Protein AF-A0A0G1XT16-F1 (afdb_monomer_lite)

Radius of gyration: 24.25 Å; chains: 1; bounding box: 60×61×63 Å

Foldseek 3Di:
DQLQVLVCVLVVHDDDDAPPPPDPPDDDDDLVVVDCQAAWDDHKAFQVDRVDPDDDQGWIKTHGPFWIKIHRQHQAKDKGFQCDWWFAAQDDPCCVRNVLDIDRIDIDGHSGMGITGHDDAEDAQDKDFQQDWDFDADPVRHGGHDIDHHHDPLEDGRWIWHWYDPVPPPATWIWTWAQFKTWIADSVRHTDDMDGPPDPPGGRIDDDHDDDPDDPPPPPPDDDDDDDD

Sequence (229 aa):
MRFGLTSTLLGGGYFGFDYGTTRHNDLWYYDEYDAQIGTPVGSPVNVLNPANKTLAPSVWQRDFSGGKVIVNATSEPQRIQLGGEYEHLRGSQDAAVNSGRIVSSVRMNPQDGVMLLRRTERIHDAAFVNGAFVRIFDEEGAVKRTGFFSFEALAQGGQNVMLYDIDLDGRREWIVAGDSRVDLYDDDGRLSKSFYPYTESYSLGVNIAVGDLEIPRRRERGHRRLKWR

Structure (mmCIF, N/CA/C/O backbone):
data_AF-A0A0G1XT16-F1
#
_entry.id   AF-A0A0G1XT16-F1
#
loop_
_atom_site.group_PDB
_atom_site.id
_atom_site.type_symbol
_atom_site.label_atom_id
_atom_site.label_alt_id
_atom_site.label_comp_id
_atom_site.label_asym_id
_atom_site.label_entity_id
_atom_site.label_seq_id
_atom_site.pdbx_PDB_ins_code
_atom_site.Cartn_x
_atom_site.Cartn_y
_atom_site.Cartn_z
_atom_site.occupancy
_atom_site.B_iso_or_equiv
_atom_site.auth_seq_id
_atom_site.auth_comp_id
_atom_site.auth_asym_id
_atom_site.auth_atom_id
_atom_site.pdbx_PDB_model_num
ATOM 1 N N . MET A 1 1 ? 20.025 -10.201 -13.287 1.00 84.06 1 MET A N 1
ATOM 2 C CA . MET A 1 1 ? 18.647 -10.625 -12.963 1.00 84.06 1 MET A CA 1
ATOM 3 C C . MET A 1 1 ? 17.643 -9.483 -13.144 1.00 84.06 1 MET A C 1
ATOM 5 O O . MET A 1 1 ? 16.863 -9.567 -14.087 1.00 84.06 1 MET A O 1
ATOM 9 N N . ARG A 1 2 ? 17.694 -8.403 -12.339 1.00 89.94 2 ARG A N 1
ATOM 10 C CA . ARG A 1 2 ? 16.659 -7.342 -12.303 1.00 89.94 2 ARG A CA 1
ATOM 11 C C . ARG A 1 2 ? 16.229 -6.796 -13.661 1.00 89.94 2 ARG A C 1
ATOM 13 O O . ARG A 1 2 ? 15.031 -6.721 -13.917 1.00 89.94 2 ARG A O 1
ATOM 20 N N . PHE A 1 3 ? 17.176 -6.468 -14.542 1.00 91.75 3 PHE A N 1
ATOM 21 C CA . PHE A 1 3 ? 16.873 -6.000 -15.899 1.00 91.75 3 PHE A CA 1
ATOM 22 C C . PHE A 1 3 ? 15.956 -6.958 -16.673 1.00 91.75 3 PHE A C 1
ATOM 24 O O . PHE A 1 3 ? 14.973 -6.526 -17.268 1.00 91.75 3 PHE A O 1
ATOM 31 N N . GLY A 1 4 ? 16.233 -8.265 -16.627 1.00 91.12 4 GLY A N 1
ATOM 32 C CA . GLY A 1 4 ? 15.425 -9.285 -17.300 1.00 91.12 4 GLY A CA 1
ATOM 33 C C . GLY A 1 4 ? 14.042 -9.449 -16.668 1.00 91.12 4 GLY A C 1
ATOM 34 O O . GLY A 1 4 ? 13.040 -9.437 -17.385 1.00 91.12 4 GLY A O 1
ATOM 35 N N . LEU A 1 5 ? 13.973 -9.529 -15.333 1.00 91.62 5 LEU A N 1
ATOM 36 C CA . LEU A 1 5 ? 12.709 -9.659 -14.599 1.00 91.62 5 LEU A CA 1
ATOM 37 C C . LEU A 1 5 ? 11.781 -8.471 -14.872 1.00 91.62 5 LEU A C 1
ATOM 39 O O . LEU A 1 5 ? 10.640 -8.636 -15.297 1.00 91.62 5 LEU A O 1
ATOM 43 N N . THR A 1 6 ? 12.288 -7.256 -14.684 1.00 93.75 6 THR A N 1
ATOM 44 C CA . THR A 1 6 ? 11.511 -6.027 -14.886 1.00 93.75 6 THR A CA 1
ATOM 45 C C . THR A 1 6 ? 11.118 -5.829 -16.350 1.00 93.75 6 THR A C 1
ATOM 47 O O . THR A 1 6 ? 9.972 -5.473 -16.611 1.00 93.75 6 THR A O 1
ATOM 50 N N . SER A 1 7 ? 11.990 -6.158 -17.312 1.00 93.25 7 SER A N 1
ATOM 51 C CA . SER A 1 7 ? 11.638 -6.167 -18.744 1.00 93.25 7 SER A CA 1
ATOM 52 C C . SER A 1 7 ? 10.510 -7.150 -19.054 1.00 93.25 7 SER A C 1
ATOM 54 O O . SER A 1 7 ? 9.597 -6.838 -19.817 1.00 93.25 7 SER A O 1
ATOM 56 N N . THR A 1 8 ? 10.527 -8.320 -18.419 1.00 92.31 8 THR A N 1
ATOM 57 C CA . THR A 1 8 ? 9.477 -9.331 -18.582 1.00 92.31 8 THR A CA 1
ATOM 58 C C . THR A 1 8 ? 8.142 -8.845 -18.015 1.00 92.31 8 THR A C 1
ATOM 60 O O . THR A 1 8 ? 7.102 -9.008 -18.655 1.00 92.31 8 THR A O 1
ATOM 63 N N . LEU A 1 9 ? 8.164 -8.164 -16.866 1.00 93.25 9 LEU A N 1
ATOM 64 C CA . LEU A 1 9 ? 6.978 -7.559 -16.251 1.00 93.25 9 LEU A CA 1
ATOM 65 C C . LEU A 1 9 ? 6.406 -6.394 -17.075 1.00 93.25 9 LEU A C 1
ATOM 67 O O . LEU A 1 9 ? 5.187 -6.199 -17.090 1.00 93.25 9 LEU A O 1
ATOM 71 N N . LEU A 1 10 ? 7.234 -5.665 -17.838 1.00 92.81 10 LEU A N 1
ATOM 72 C CA . LEU A 1 10 ? 6.721 -4.715 -18.835 1.00 92.81 10 LEU A CA 1
ATOM 73 C C . LEU A 1 10 ? 5.852 -5.436 -19.875 1.00 92.81 10 LEU A C 1
ATOM 75 O O . LEU A 1 10 ? 4.757 -4.966 -20.175 1.00 92.81 10 LEU A O 1
ATOM 79 N N . GLY A 1 11 ? 6.308 -6.586 -20.378 1.00 87.38 11 GLY A N 1
ATOM 80 C CA . GLY A 1 11 ? 5.606 -7.384 -21.389 1.00 87.38 11 GLY A CA 1
ATOM 81 C C . GLY A 1 11 ? 4.500 -8.303 -20.857 1.00 87.38 11 GLY A C 1
ATOM 82 O O . GLY A 1 11 ? 3.703 -8.796 -21.647 1.00 87.38 11 GLY A O 1
ATOM 83 N N . GLY A 1 12 ? 4.415 -8.520 -19.539 1.00 84.94 12 GLY A N 1
ATOM 84 C CA . GLY A 1 12 ? 3.481 -9.480 -18.933 1.00 84.94 12 GLY A CA 1
ATOM 85 C C . GLY A 1 12 ? 3.867 -10.948 -19.154 1.00 84.94 12 GLY A C 1
ATOM 86 O O . GLY A 1 12 ? 2.986 -11.799 -19.237 1.00 84.94 12 GLY A O 1
ATOM 87 N N . GLY A 1 13 ? 5.161 -11.240 -19.305 1.00 86.19 13 GLY A N 1
ATOM 88 C CA . GLY A 1 13 ? 5.664 -12.607 -19.464 1.00 86.19 13 GLY A CA 1
ATOM 89 C C . GLY A 1 13 ? 5.952 -13.315 -18.136 1.00 86.19 13 GLY A C 1
ATOM 90 O O . GLY A 1 13 ? 5.858 -12.722 -17.061 1.00 86.19 13 GLY A O 1
ATOM 91 N N . TYR A 1 14 ? 6.371 -14.578 -18.231 1.00 82.50 14 TYR A N 1
ATOM 92 C CA . TYR A 1 14 ? 6.953 -15.331 -17.118 1.00 82.50 14 TYR A CA 1
ATOM 93 C C . TYR A 1 14 ? 8.475 -15.209 -17.151 1.00 82.50 14 TYR A C 1
ATOM 95 O O . TYR A 1 14 ? 9.077 -15.294 -18.221 1.00 82.50 14 TYR A O 1
ATOM 103 N N . PHE A 1 15 ? 9.091 -15.012 -15.987 1.00 85.00 15 PHE A N 1
ATOM 104 C CA . PHE A 1 15 ? 10.539 -14.893 -15.855 1.00 85.00 15 PHE A CA 1
ATOM 105 C C . PHE A 1 15 ? 11.098 -16.061 -15.044 1.00 85.00 15 PHE A C 1
ATOM 107 O O . PHE A 1 15 ? 10.550 -16.418 -14.004 1.00 85.00 15 PHE A O 1
ATOM 114 N N . GLY A 1 16 ? 12.207 -16.622 -15.517 1.00 79.31 16 GLY A N 1
ATOM 115 C CA . GLY A 1 16 ? 13.031 -17.580 -14.794 1.00 79.31 16 GLY A CA 1
ATOM 116 C C . GLY A 1 16 ? 14.500 -17.245 -15.027 1.00 79.31 16 GLY A C 1
ATOM 117 O O . GLY A 1 16 ? 14.855 -16.704 -16.076 1.00 79.31 16 GLY A O 1
ATOM 118 N N . PHE A 1 17 ? 15.344 -17.531 -14.041 1.00 74.19 17 PHE A N 1
ATOM 119 C CA . PHE A 1 17 ? 16.783 -17.313 -14.129 1.00 74.19 17 PHE A CA 1
ATOM 120 C C . PHE A 1 17 ? 17.496 -18.627 -13.814 1.00 74.19 17 PHE A C 1
ATOM 122 O O . PHE A 1 17 ? 17.298 -19.182 -12.737 1.00 74.19 17 PHE A O 1
ATOM 129 N N . ASP A 1 18 ? 18.289 -19.127 -14.760 1.00 68.88 18 ASP A N 1
ATOM 130 C CA . ASP A 1 18 ? 19.014 -20.393 -14.650 1.00 68.88 18 ASP A CA 1
ATOM 131 C C . ASP A 1 18 ? 20.467 -20.268 -15.135 1.00 68.88 18 ASP A C 1
ATOM 133 O O . ASP A 1 18 ? 20.882 -19.237 -15.678 1.00 68.88 18 ASP A O 1
ATOM 137 N N . TYR A 1 19 ? 21.261 -21.325 -14.929 1.00 61.62 19 TYR A N 1
ATOM 138 C CA . TYR A 1 19 ? 22.628 -21.420 -15.445 1.00 61.62 19 TYR A CA 1
ATOM 139 C C . TYR A 1 19 ? 22.636 -21.881 -16.918 1.00 61.62 19 TYR A C 1
ATOM 141 O O . TYR A 1 19 ? 23.309 -22.847 -17.302 1.00 61.62 19 TYR A O 1
ATOM 149 N N . GLY A 1 20 ? 21.861 -21.195 -17.763 1.00 63.00 20 GLY A N 1
ATOM 150 C CA . GLY A 1 20 ? 21.769 -21.453 -19.199 1.00 63.00 20 GLY A CA 1
ATOM 151 C C . GLY A 1 20 ? 21.414 -22.907 -19.526 1.00 63.00 20 GLY A C 1
ATOM 152 O O . GLY A 1 20 ? 20.680 -23.565 -18.803 1.00 63.00 20 GLY A O 1
ATOM 153 N N . THR A 1 21 ? 21.970 -23.450 -20.613 1.00 57.66 21 THR A N 1
ATOM 154 C CA . THR A 1 21 ? 21.693 -24.830 -21.071 1.00 57.66 21 THR A CA 1
ATOM 155 C C . THR A 1 21 ? 22.459 -25.917 -20.310 1.00 57.66 21 THR A C 1
ATOM 157 O O . THR A 1 21 ? 22.354 -27.094 -20.648 1.00 57.66 21 THR A O 1
ATOM 160 N N . THR A 1 22 ? 23.317 -25.540 -19.360 1.00 57.19 22 THR A N 1
ATOM 161 C CA . THR A 1 22 ? 24.331 -26.450 -18.803 1.00 57.19 22 THR A CA 1
ATOM 162 C C . THR A 1 22 ? 23.860 -27.092 -17.502 1.00 57.19 22 THR A C 1
ATOM 164 O O . THR A 1 22 ? 24.184 -28.253 -17.246 1.00 57.19 22 THR A O 1
ATOM 167 N N . ARG A 1 23 ? 23.106 -26.353 -16.674 1.00 48.88 23 ARG A N 1
ATOM 168 C CA . ARG A 1 23 ? 22.564 -26.827 -15.394 1.00 48.88 23 ARG A CA 1
ATOM 169 C C . ARG A 1 23 ? 21.271 -26.092 -15.040 1.00 48.88 23 ARG A C 1
ATOM 171 O O . ARG A 1 23 ? 21.249 -24.870 -14.962 1.00 48.88 23 ARG A O 1
ATOM 178 N N . HIS A 1 24 ? 20.222 -26.866 -14.764 1.00 58.00 24 HIS A N 1
ATOM 179 C CA . HIS A 1 24 ? 18.905 -26.374 -14.332 1.00 58.00 24 HIS A CA 1
ATOM 180 C C . HIS A 1 24 ? 18.563 -26.796 -12.890 1.00 58.00 24 HIS A C 1
ATOM 182 O O . HIS A 1 24 ? 17.402 -26.773 -12.495 1.00 58.00 24 HIS A O 1
ATOM 188 N N . ASN A 1 25 ? 19.552 -27.251 -12.114 1.00 58.19 25 ASN A N 1
ATOM 189 C CA . ASN A 1 25 ? 19.365 -27.736 -10.743 1.00 58.19 25 ASN A CA 1
ATOM 190 C C . ASN A 1 25 ? 19.711 -26.693 -9.666 1.00 58.19 25 ASN A C 1
ATOM 192 O O . ASN A 1 25 ? 19.637 -27.015 -8.482 1.00 58.19 25 ASN A O 1
ATOM 196 N N . ASP A 1 26 ? 20.073 -25.471 -10.063 1.00 57.28 26 ASP A N 1
ATOM 197 C CA . ASP A 1 26 ? 20.390 -24.380 -9.146 1.00 57.28 26 ASP A CA 1
ATOM 198 C C . ASP A 1 26 ? 19.158 -23.483 -8.954 1.00 57.28 26 ASP A C 1
ATOM 200 O O . ASP A 1 26 ? 18.685 -22.824 -9.880 1.00 57.28 26 ASP A O 1
ATOM 204 N N . LEU A 1 27 ? 18.624 -23.466 -7.731 1.00 59.12 27 LEU A N 1
ATOM 205 C CA . LEU A 1 27 ? 17.514 -22.599 -7.333 1.00 59.12 27 LEU A CA 1
ATOM 206 C C . LEU A 1 27 ? 18.064 -21.217 -6.960 1.00 59.12 27 LEU A C 1
ATOM 208 O O . LEU A 1 27 ? 18.267 -20.906 -5.786 1.00 59.12 27 LEU A O 1
ATOM 212 N N . TRP A 1 28 ? 18.348 -20.384 -7.962 1.00 67.12 28 TRP A N 1
ATOM 213 C CA . TRP A 1 28 ? 18.707 -18.987 -7.723 1.00 67.12 28 TRP A CA 1
ATOM 214 C C . TRP A 1 28 ? 17.474 -18.180 -7.326 1.00 67.12 28 TRP A C 1
ATOM 216 O O . TRP A 1 28 ? 16.665 -17.769 -8.159 1.00 67.12 28 TRP A O 1
ATOM 226 N N . TYR A 1 29 ? 17.345 -17.985 -6.019 1.00 71.75 29 TYR A N 1
ATOM 227 C CA . TYR A 1 29 ? 16.276 -17.216 -5.411 1.00 71.75 29 TYR A CA 1
ATOM 228 C C . TYR A 1 29 ? 16.661 -15.748 -5.281 1.00 71.75 29 TYR A C 1
ATOM 230 O O . TYR A 1 29 ? 17.788 -15.450 -4.884 1.00 71.75 29 TYR A O 1
ATOM 238 N N . TYR A 1 30 ? 15.719 -14.853 -5.568 1.00 82.38 30 TYR A N 1
ATOM 239 C CA . TYR A 1 30 ? 15.890 -13.413 -5.422 1.00 82.38 30 TYR A CA 1
ATOM 240 C C . TYR A 1 30 ? 14.700 -12.810 -4.688 1.00 82.38 30 TYR A C 1
ATOM 242 O O . TYR A 1 30 ? 13.565 -13.239 -4.896 1.00 82.38 30 TYR A O 1
ATOM 250 N N . ASP A 1 31 ? 14.948 -11.804 -3.855 1.00 81.12 31 ASP A N 1
ATOM 251 C CA . ASP A 1 31 ? 13.905 -11.152 -3.062 1.00 81.12 31 ASP A CA 1
ATOM 252 C C . ASP A 1 31 ? 12.862 -10.428 -3.931 1.00 81.12 31 ASP A C 1
ATOM 254 O O . ASP A 1 31 ? 11.709 -10.286 -3.522 1.00 81.12 31 ASP A O 1
ATOM 258 N N . GLU A 1 32 ? 13.208 -10.058 -5.170 1.00 85.50 32 GLU A N 1
ATOM 259 C CA . GLU A 1 32 ? 12.248 -9.538 -6.149 1.00 85.50 32 GLU A CA 1
ATOM 260 C C . GLU A 1 32 ? 11.144 -10.537 -6.540 1.00 85.50 32 GLU A C 1
ATOM 262 O O . GLU A 1 32 ? 10.109 -10.106 -7.050 1.00 85.50 32 GLU A O 1
ATOM 267 N N . TYR A 1 33 ? 11.322 -11.846 -6.324 1.00 85.94 33 TYR A N 1
ATOM 268 C CA . TYR A 1 33 ? 10.284 -12.841 -6.625 1.00 85.94 33 TYR A CA 1
ATOM 269 C C . TYR A 1 33 ? 9.145 -12.851 -5.600 1.00 85.94 33 TYR A C 1
ATOM 271 O O . TYR A 1 33 ? 8.013 -13.163 -5.962 1.00 85.94 33 TYR A O 1
ATOM 279 N N . ASP A 1 34 ? 9.412 -12.433 -4.360 1.00 85.31 34 ASP A N 1
ATOM 280 C CA . ASP A 1 34 ? 8.406 -12.318 -3.293 1.00 85.31 34 ASP A CA 1
ATOM 281 C C . ASP A 1 34 ? 7.645 -10.992 -3.313 1.00 85.31 34 ASP A C 1
ATOM 283 O O . ASP A 1 34 ? 6.761 -10.737 -2.485 1.00 85.31 34 ASP A O 1
ATOM 287 N N . ALA A 1 35 ? 8.011 -10.098 -4.225 1.00 87.38 35 ALA A N 1
ATOM 288 C CA . ALA A 1 35 ? 7.456 -8.766 -4.278 1.00 87.38 35 ALA A CA 1
ATOM 289 C C . ALA A 1 35 ? 5.998 -8.787 -4.762 1.00 87.38 35 ALA A C 1
ATOM 291 O O . ALA A 1 35 ? 5.689 -8.976 -5.939 1.00 87.38 35 ALA A O 1
ATOM 292 N N . GLN A 1 36 ? 5.079 -8.503 -3.842 1.00 88.56 36 GLN A N 1
ATOM 293 C CA . GLN A 1 36 ? 3.649 -8.403 -4.125 1.00 88.56 36 GLN A CA 1
ATOM 294 C C . GLN A 1 36 ? 3.292 -7.041 -4.747 1.00 88.56 36 GLN A C 1
ATOM 296 O O . GLN A 1 36 ? 2.677 -6.187 -4.112 1.00 88.56 36 GLN A O 1
ATOM 301 N N . ILE A 1 37 ? 3.672 -6.828 -6.010 1.00 91.31 37 ILE A N 1
ATOM 302 C CA . ILE A 1 37 ? 3.311 -5.611 -6.763 1.00 91.31 37 ILE A CA 1
ATOM 303 C C . ILE A 1 37 ? 1.896 -5.649 -7.357 1.00 91.31 37 ILE A C 1
ATOM 305 O O . ILE A 1 37 ? 1.402 -4.617 -7.801 1.00 91.31 37 ILE A O 1
ATOM 309 N N . GLY A 1 38 ? 1.220 -6.800 -7.341 1.00 92.81 38 GLY A N 1
ATOM 310 C CA . GLY A 1 38 ? -0.171 -6.943 -7.781 1.00 92.81 38 GLY A CA 1
ATOM 311 C C . GLY A 1 38 ? -0.345 -7.072 -9.299 1.00 92.81 38 GLY A C 1
ATOM 312 O O . GLY A 1 38 ? 0.496 -7.642 -9.991 1.00 92.81 38 GLY A O 1
ATOM 313 N N . THR A 1 39 ? -1.469 -6.580 -9.825 1.00 93.88 39 THR A N 1
ATOM 314 C CA . THR A 1 39 ? -1.860 -6.720 -11.240 1.00 93.88 39 THR A CA 1
ATOM 315 C C . THR A 1 39 ? -1.455 -5.500 -12.066 1.00 93.88 39 THR A C 1
ATOM 317 O O . THR A 1 39 ? -1.495 -4.386 -11.539 1.00 93.88 39 THR A O 1
ATOM 320 N N . PRO A 1 40 ? -1.119 -5.654 -13.359 1.00 94.88 40 PRO A N 1
ATOM 321 C CA . PRO A 1 40 ? -0.701 -4.533 -14.193 1.00 94.88 40 PRO A CA 1
ATOM 322 C C . PRO A 1 40 ? -1.825 -3.510 -14.393 1.00 94.88 40 PRO A C 1
ATOM 324 O O . PRO A 1 40 ? -2.960 -3.862 -14.710 1.00 94.88 40 PRO A O 1
ATOM 327 N N . VAL A 1 41 ? -1.478 -2.231 -14.270 1.00 94.75 41 VAL A N 1
ATOM 328 C CA . VAL A 1 41 ? -2.356 -1.082 -14.495 1.00 94.75 41 VAL A CA 1
ATOM 329 C C . VAL A 1 41 ? -1.880 -0.367 -15.755 1.00 94.75 41 VAL A C 1
ATOM 331 O O . VAL A 1 41 ? -0.877 0.342 -15.763 1.00 94.75 41 VAL A O 1
ATOM 334 N N . GLY A 1 42 ? -2.604 -0.582 -16.852 1.00 91.25 42 GLY A N 1
ATOM 335 C CA . GLY A 1 42 ? -2.281 0.011 -18.146 1.00 91.25 42 GLY A CA 1
ATOM 336 C C . GLY A 1 42 ? -1.104 -0.648 -18.880 1.00 91.25 42 GLY A C 1
ATOM 337 O O . GLY A 1 42 ? -0.629 -1.742 -18.549 1.00 91.25 42 GLY A O 1
ATOM 338 N N . SER A 1 43 ? -0.681 0.028 -19.950 1.00 92.81 43 SER A N 1
ATOM 339 C CA . SER A 1 43 ? 0.414 -0.399 -20.830 1.00 92.81 43 SER A CA 1
ATOM 340 C C . SER A 1 43 ? 1.744 0.250 -20.428 1.00 92.81 43 SER A C 1
ATOM 342 O O . SER A 1 43 ? 1.725 1.323 -19.823 1.00 92.81 43 SER A O 1
ATOM 344 N N . PRO A 1 44 ? 2.895 -0.346 -20.791 1.00 94.75 44 PRO A N 1
ATOM 345 C CA . PRO A 1 44 ? 4.198 0.280 -20.601 1.00 94.75 44 PRO A CA 1
ATOM 346 C C . PRO A 1 44 ? 4.285 1.682 -21.214 1.00 94.75 44 PRO A C 1
ATOM 348 O O . PRO A 1 44 ? 3.784 1.935 -22.312 1.00 94.75 44 PRO A O 1
ATOM 351 N N . VAL A 1 45 ? 4.968 2.584 -20.516 1.00 95.56 45 VAL A N 1
ATOM 352 C CA . VAL A 1 45 ? 5.192 3.969 -20.936 1.00 95.56 45 VAL A CA 1
ATOM 353 C C . VAL A 1 45 ? 6.687 4.233 -21.027 1.00 95.56 45 VAL A C 1
ATOM 355 O O . VAL A 1 45 ? 7.443 3.892 -20.118 1.00 95.56 45 VAL A O 1
ATOM 358 N N . ASN A 1 46 ? 7.106 4.871 -22.116 1.00 96.44 46 ASN A N 1
ATOM 359 C CA . ASN A 1 46 ? 8.450 5.407 -22.243 1.00 96.44 46 ASN A CA 1
ATOM 360 C C . ASN A 1 46 ? 8.558 6.694 -21.412 1.00 96.44 46 ASN A C 1
ATOM 362 O O . ASN A 1 46 ? 7.894 7.685 -21.699 1.00 96.44 46 ASN A O 1
ATOM 366 N N . VAL A 1 47 ? 9.383 6.673 -20.371 1.00 95.75 47 VAL A N 1
ATOM 367 C CA . VAL A 1 47 ? 9.511 7.777 -19.414 1.00 95.75 47 VAL A CA 1
ATOM 368 C C . VAL A 1 47 ? 10.259 8.966 -20.017 1.00 95.75 47 VAL A C 1
ATOM 370 O O . VAL A 1 47 ? 9.912 10.110 -19.736 1.00 95.75 47 VAL A O 1
ATOM 373 N N . LEU A 1 48 ? 11.262 8.717 -20.865 1.00 95.25 48 LEU A N 1
ATOM 374 C CA . LEU A 1 48 ? 12.068 9.781 -21.478 1.00 95.25 48 LEU A CA 1
ATOM 375 C C . LEU A 1 48 ? 11.383 10.402 -22.703 1.00 95.25 48 LEU A C 1
ATOM 377 O O . LEU A 1 48 ? 11.642 11.555 -23.037 1.00 95.25 48 LEU A O 1
ATOM 381 N N . ASN A 1 49 ? 10.511 9.650 -23.375 1.00 94.56 49 ASN A N 1
ATOM 382 C CA . ASN A 1 49 ? 9.724 10.117 -24.513 1.00 94.56 49 ASN A CA 1
ATOM 383 C C . ASN A 1 49 ? 8.303 9.512 -24.487 1.00 94.56 49 ASN A C 1
ATOM 385 O O . ASN A 1 49 ? 8.031 8.558 -25.221 1.00 94.56 49 ASN A O 1
ATOM 389 N N . PRO A 1 50 ? 7.373 10.068 -23.684 1.00 92.81 50 PRO A N 1
ATOM 390 C CA . PRO A 1 50 ? 6.035 9.493 -23.474 1.00 92.81 50 PRO A CA 1
ATOM 391 C C . PRO A 1 50 ? 5.163 9.352 -24.727 1.00 92.81 50 PRO A C 1
ATOM 393 O O . PRO A 1 50 ? 4.247 8.517 -24.750 1.00 92.81 50 PRO A O 1
ATOM 396 N N . ALA A 1 51 ? 5.438 10.148 -25.766 1.00 91.50 51 ALA A N 1
ATOM 397 C CA . ALA A 1 51 ? 4.748 10.077 -27.051 1.00 91.50 51 ALA A CA 1
ATOM 398 C C . ALA A 1 51 ? 5.159 8.838 -27.864 1.00 91.50 51 ALA A C 1
ATOM 400 O O . ALA A 1 51 ? 4.360 8.320 -28.644 1.00 91.50 51 ALA A O 1
ATOM 401 N N . ASN A 1 52 ? 6.377 8.326 -27.663 1.00 91.38 52 ASN A N 1
ATOM 402 C CA . ASN A 1 52 ? 6.864 7.157 -28.379 1.00 91.38 52 ASN A CA 1
ATOM 403 C C . ASN A 1 52 ? 6.349 5.859 -27.738 1.00 91.38 52 ASN A C 1
ATOM 405 O O . ASN A 1 52 ? 6.683 5.531 -26.599 1.00 91.38 52 ASN A O 1
ATOM 409 N N . LYS A 1 53 ? 5.545 5.105 -28.493 1.00 89.00 53 LYS A N 1
ATOM 410 C CA . LYS A 1 53 ? 5.010 3.795 -28.083 1.00 89.00 53 LYS A CA 1
ATOM 411 C C . LYS A 1 53 ? 5.793 2.610 -28.651 1.00 89.00 53 LYS A C 1
ATOM 413 O O . LYS A 1 53 ? 5.515 1.472 -28.289 1.00 89.00 53 LYS A O 1
ATOM 418 N N . THR A 1 54 ? 6.771 2.865 -29.514 1.00 89.62 54 THR A N 1
ATOM 419 C CA . THR A 1 54 ? 7.604 1.823 -30.120 1.00 89.62 54 THR A CA 1
ATOM 420 C C . THR A 1 54 ? 8.725 1.442 -29.166 1.00 89.62 54 THR A C 1
ATOM 422 O O . THR A 1 54 ? 9.408 2.320 -28.636 1.00 89.62 54 THR A O 1
ATOM 425 N N . LEU A 1 55 ? 8.939 0.140 -28.971 1.00 87.19 55 LEU A N 1
ATOM 426 C CA . LEU A 1 55 ? 10.041 -0.367 -28.157 1.00 87.19 55 LEU A CA 1
ATOM 427 C C . LEU A 1 55 ? 11.386 0.065 -28.753 1.00 87.19 55 LEU A C 1
ATOM 429 O O . LEU A 1 55 ? 11.702 -0.229 -29.903 1.00 87.19 55 LEU A O 1
ATOM 433 N N . ALA A 1 56 ? 12.169 0.770 -27.946 1.00 91.00 56 ALA A N 1
ATOM 434 C CA . ALA A 1 56 ? 13.497 1.268 -28.277 1.00 91.00 56 ALA A CA 1
ATOM 435 C C . ALA A 1 56 ? 14.340 1.367 -26.993 1.00 91.00 56 ALA A C 1
ATOM 437 O O . ALA A 1 56 ? 13.751 1.450 -25.904 1.00 91.00 56 ALA A O 1
ATOM 438 N N . PRO A 1 57 ? 15.686 1.402 -27.092 1.00 93.75 57 PRO A N 1
ATOM 439 C CA . PRO A 1 57 ? 16.563 1.683 -25.957 1.00 93.75 57 PRO A CA 1
ATOM 440 C C . PRO A 1 57 ? 16.171 3.002 -25.276 1.00 93.75 57 PRO A C 1
ATOM 442 O O . PRO A 1 57 ? 16.382 4.093 -25.803 1.00 93.75 57 PRO A O 1
ATOM 445 N N . SER A 1 58 ? 15.509 2.895 -24.127 1.00 96.62 58 SER A N 1
ATOM 446 C CA . SER A 1 58 ? 14.969 4.017 -23.363 1.00 96.62 58 SER A CA 1
ATOM 447 C C . SER A 1 58 ? 14.672 3.580 -21.932 1.00 96.62 58 SER A C 1
ATOM 449 O O . SER A 1 58 ? 14.914 2.427 -21.567 1.00 96.62 58 SER A O 1
ATOM 451 N N . VAL A 1 59 ? 14.131 4.487 -21.123 1.00 97.56 59 VAL A N 1
ATOM 452 C CA . VAL A 1 59 ? 13.585 4.115 -19.819 1.00 97.56 59 VAL A CA 1
ATOM 453 C C . VAL A 1 59 ? 12.108 3.811 -19.972 1.00 97.56 59 VAL A C 1
ATOM 455 O O . VAL A 1 59 ? 11.335 4.663 -20.407 1.00 97.56 59 VAL A O 1
ATOM 458 N N . TRP A 1 60 ? 11.719 2.604 -19.592 1.00 97.69 60 TRP A N 1
ATOM 459 C CA . TRP A 1 60 ? 10.344 2.135 -19.664 1.00 97.69 60 TRP A CA 1
ATOM 460 C C . TRP A 1 60 ? 9.804 1.867 -18.272 1.00 97.69 60 TRP A C 1
ATOM 462 O O . TRP A 1 60 ? 10.513 1.358 -17.410 1.00 97.69 60 TRP A O 1
ATOM 472 N N . GLN A 1 61 ? 8.537 2.191 -18.065 1.00 96.69 61 GLN A N 1
ATOM 473 C CA . GLN A 1 61 ? 7.836 2.004 -16.805 1.00 96.69 61 GLN A CA 1
ATOM 474 C C . GLN A 1 61 ? 6.524 1.273 -17.045 1.00 96.69 61 GLN A C 1
ATOM 476 O O . GLN A 1 61 ? 5.851 1.518 -18.047 1.00 96.69 61 GLN A O 1
ATOM 481 N N . ARG A 1 62 ? 6.114 0.447 -16.083 1.00 96.06 62 ARG A N 1
ATOM 482 C CA . ARG A 1 62 ? 4.739 -0.041 -15.994 1.00 96.06 62 ARG A CA 1
ATOM 483 C C . ARG A 1 62 ? 4.237 0.028 -14.560 1.00 96.06 62 ARG A C 1
ATOM 485 O O . ARG A 1 62 ? 4.954 -0.313 -13.619 1.00 96.06 62 ARG A O 1
ATOM 492 N N . ASP A 1 63 ? 3.004 0.486 -14.422 1.00 96.31 63 ASP A N 1
ATOM 493 C CA . ASP A 1 63 ? 2.299 0.564 -13.152 1.00 96.31 63 ASP A CA 1
ATOM 494 C C . ASP A 1 63 ? 1.590 -0.748 -12.826 1.00 96.31 63 ASP A C 1
ATOM 496 O O . ASP A 1 63 ? 1.135 -1.465 -13.718 1.00 96.31 63 ASP A O 1
ATOM 500 N N . PHE A 1 64 ? 1.501 -1.054 -11.537 1.00 96.44 64 PHE A N 1
ATOM 501 C CA . PHE A 1 64 ? 0.767 -2.186 -10.990 1.00 96.44 64 PHE A CA 1
ATOM 502 C C . PHE A 1 64 ? -0.083 -1.725 -9.795 1.00 96.44 64 PHE A C 1
ATOM 504 O O . PHE A 1 64 ? 0.153 -0.661 -9.215 1.00 96.44 64 PHE A O 1
ATOM 511 N N . SER A 1 65 ? -1.092 -2.511 -9.418 1.00 94.69 65 SER A N 1
ATOM 512 C CA . SER A 1 65 ? -2.027 -2.141 -8.346 1.00 94.69 65 SER A CA 1
ATOM 513 C C . SER A 1 65 ? -1.336 -1.928 -6.994 1.00 94.69 65 SER A C 1
ATOM 515 O O . SER A 1 65 ? -1.729 -1.037 -6.248 1.00 94.69 65 SER A O 1
ATOM 517 N N . GLY A 1 66 ? -0.272 -2.682 -6.709 1.00 94.38 66 GLY A N 1
ATOM 518 C CA . GLY A 1 66 ? 0.534 -2.598 -5.490 1.00 94.38 66 GLY A CA 1
ATOM 519 C C . GLY A 1 66 ? 1.936 -2.019 -5.690 1.00 94.38 66 GLY A C 1
ATOM 520 O O . GLY A 1 66 ? 2.719 -2.007 -4.744 1.00 94.38 66 GLY A O 1
ATOM 521 N N . GLY A 1 67 ? 2.293 -1.532 -6.883 1.00 95.75 67 GLY A N 1
ATOM 522 C CA . GLY A 1 67 ? 3.665 -1.098 -7.142 1.00 95.75 67 GLY A CA 1
ATOM 523 C C . GLY A 1 67 ? 3.938 -0.587 -8.549 1.00 95.75 67 GLY A C 1
ATOM 524 O O . GLY A 1 67 ? 3.037 -0.199 -9.289 1.00 95.75 67 GLY A O 1
ATOM 525 N N . LYS A 1 68 ? 5.218 -0.555 -8.908 1.00 95.88 68 LYS A N 1
ATOM 526 C CA . LYS A 1 68 ? 5.707 -0.060 -10.195 1.00 95.88 68 LYS A CA 1
ATOM 527 C C . LYS A 1 68 ? 7.013 -0.759 -10.553 1.00 95.88 68 LYS A C 1
ATOM 529 O O . LYS A 1 68 ? 7.845 -1.019 -9.684 1.00 95.88 68 LYS A O 1
ATOM 534 N N . VAL A 1 69 ? 7.210 -1.010 -11.841 1.00 96.75 69 VAL A N 1
ATOM 535 C CA . VAL A 1 69 ? 8.485 -1.491 -12.387 1.00 96.75 69 VAL A CA 1
ATOM 536 C C . VAL A 1 69 ? 9.052 -0.462 -13.350 1.00 96.75 69 VAL A C 1
ATOM 538 O O . VAL A 1 69 ? 8.303 0.165 -14.106 1.00 96.75 69 VAL A O 1
ATOM 541 N N . ILE A 1 70 ? 10.371 -0.288 -13.326 1.00 97.25 70 ILE A N 1
ATOM 542 C CA . ILE A 1 70 ? 11.096 0.606 -14.231 1.00 97.25 70 ILE A CA 1
ATOM 543 C C . ILE A 1 70 ? 12.316 -0.136 -14.770 1.00 97.25 70 ILE A C 1
ATOM 545 O O . ILE A 1 70 ? 13.024 -0.808 -14.023 1.00 97.25 70 ILE A O 1
ATOM 549 N N . VAL A 1 71 ? 12.567 0.009 -16.067 1.00 97.25 71 VAL A N 1
ATOM 550 C CA . VAL A 1 71 ? 13.701 -0.571 -16.788 1.00 97.25 71 VAL A CA 1
ATOM 551 C C . VAL A 1 71 ? 14.481 0.552 -17.441 1.00 97.25 71 VAL A C 1
ATOM 553 O O . VAL A 1 71 ? 13.913 1.317 -18.218 1.00 97.25 71 VAL A O 1
ATOM 556 N N . ASN A 1 72 ? 15.781 0.630 -17.178 1.00 97.50 72 ASN A N 1
ATOM 557 C CA . ASN A 1 72 ? 16.688 1.494 -17.913 1.00 97.50 72 ASN A CA 1
ATOM 558 C C . ASN A 1 72 ? 17.400 0.672 -18.988 1.00 97.50 72 ASN A C 1
ATOM 560 O O . ASN A 1 72 ? 18.426 0.055 -18.725 1.00 97.50 72 ASN A O 1
ATOM 564 N N . ALA A 1 73 ? 16.870 0.682 -20.211 1.00 96.56 73 ALA A N 1
ATOM 565 C CA . ALA A 1 73 ? 17.496 0.028 -21.361 1.00 96.56 73 ALA A CA 1
ATOM 566 C C . ALA A 1 73 ? 18.495 0.936 -22.105 1.00 96.56 73 ALA A C 1
ATOM 568 O O . ALA A 1 73 ? 18.899 0.615 -23.221 1.00 96.56 73 ALA A O 1
ATOM 569 N N . THR A 1 74 ? 18.876 2.080 -21.525 1.00 97.06 74 THR A N 1
ATOM 570 C CA . THR A 1 74 ? 19.902 2.969 -22.094 1.00 97.06 74 THR A CA 1
ATOM 571 C C . THR A 1 74 ? 21.311 2.539 -21.677 1.00 97.06 74 THR A C 1
ATOM 573 O O . THR A 1 74 ? 21.485 1.726 -20.767 1.00 97.06 74 THR A O 1
ATOM 576 N N . SER A 1 75 ? 22.323 3.103 -22.339 1.00 96.75 75 SER A N 1
ATOM 577 C CA . SER A 1 75 ? 23.739 2.928 -21.993 1.00 96.75 75 SER A CA 1
ATOM 578 C C . SER A 1 75 ? 24.221 3.864 -20.880 1.00 96.75 75 SER A C 1
ATOM 580 O O . SER A 1 75 ? 25.376 3.771 -20.485 1.00 96.75 75 SER A O 1
ATOM 582 N N . GLU A 1 76 ? 23.358 4.744 -20.361 1.00 96.81 76 GLU A N 1
ATOM 583 C CA . GLU A 1 76 ? 23.724 5.774 -19.385 1.00 96.81 76 GLU A CA 1
ATOM 584 C C . GLU A 1 76 ? 22.922 5.636 -18.081 1.00 96.81 76 GLU A C 1
ATOM 586 O O . GLU A 1 76 ? 21.771 5.185 -18.102 1.00 96.81 76 GLU A O 1
ATOM 591 N N . PRO A 1 77 ? 23.483 6.028 -16.922 1.00 97.50 77 PRO A N 1
ATOM 592 C CA . PRO A 1 77 ? 22.714 6.106 -15.691 1.00 97.50 77 PRO A CA 1
ATOM 593 C C . PRO A 1 77 ? 21.582 7.130 -15.821 1.00 97.50 77 PRO A C 1
ATOM 595 O O . PRO A 1 77 ? 21.804 8.265 -16.239 1.00 97.50 77 PRO A O 1
ATOM 598 N N . GLN A 1 78 ? 20.377 6.758 -15.397 1.00 97.69 78 GLN A N 1
ATOM 599 C CA . GLN A 1 78 ? 19.198 7.623 -15.456 1.00 97.69 78 GLN A CA 1
ATOM 600 C C . GLN A 1 78 ? 18.674 7.904 -14.050 1.00 97.69 78 GLN A C 1
ATOM 602 O O . GLN A 1 78 ? 18.692 7.034 -13.178 1.00 97.69 78 GLN A O 1
ATOM 607 N N . ARG A 1 79 ? 18.192 9.127 -13.815 1.00 97.25 79 ARG A N 1
ATOM 608 C CA . ARG A 1 79 ? 17.448 9.479 -12.600 1.00 97.25 79 ARG A CA 1
ATOM 609 C C . ARG A 1 79 ? 16.001 9.744 -12.976 1.00 97.25 79 ARG A C 1
ATOM 611 O O . ARG A 1 79 ? 15.732 10.635 -13.772 1.00 97.25 79 ARG A O 1
ATOM 618 N N . ILE A 1 80 ? 15.091 8.986 -12.378 1.00 97.00 80 ILE A N 1
ATOM 619 C CA . ILE A 1 80 ? 13.676 8.980 -12.733 1.00 97.00 80 ILE A CA 1
ATOM 620 C C . ILE A 1 80 ? 12.844 9.454 -11.554 1.00 97.00 80 ILE A C 1
ATOM 622 O O . ILE A 1 80 ? 12.981 8.934 -10.447 1.00 97.00 80 ILE A O 1
ATOM 626 N N . GLN A 1 81 ? 11.976 10.430 -11.808 1.00 96.88 81 GLN A N 1
ATOM 627 C CA . GLN A 1 81 ? 10.969 10.871 -10.853 1.00 96.88 81 GLN A CA 1
ATOM 628 C C . GLN A 1 81 ? 9.760 9.934 -10.911 1.00 96.88 81 GLN A C 1
ATOM 630 O O . GLN A 1 81 ? 9.288 9.595 -11.993 1.00 96.88 81 GLN A O 1
ATOM 635 N N . LEU A 1 82 ? 9.242 9.530 -9.751 1.00 95.88 82 LEU A N 1
ATOM 636 C CA . LEU A 1 82 ? 8.205 8.496 -9.660 1.00 95.88 82 LEU A CA 1
ATOM 637 C C . LEU A 1 82 ? 6.771 9.046 -9.686 1.00 95.88 82 LEU A C 1
ATOM 639 O O . LEU A 1 82 ? 5.822 8.273 -9.807 1.00 95.88 82 LEU A O 1
ATOM 643 N N . GLY A 1 83 ? 6.606 10.367 -9.550 1.00 93.00 83 GLY A N 1
ATOM 644 C CA . GLY A 1 83 ? 5.290 11.017 -9.475 1.00 93.00 83 GLY A CA 1
ATOM 645 C C . GLY A 1 83 ? 4.514 10.713 -8.186 1.00 93.00 83 GLY A C 1
ATOM 646 O O . GLY A 1 83 ? 3.299 10.864 -8.157 1.00 93.00 83 GLY A O 1
ATOM 647 N N . GLY A 1 84 ? 5.204 10.256 -7.141 1.00 93.00 84 GLY A N 1
ATOM 648 C CA . GLY A 1 84 ? 4.645 9.889 -5.842 1.00 93.00 84 GLY A CA 1
ATOM 649 C C . GLY A 1 84 ? 5.708 9.225 -4.971 1.00 93.00 84 GLY A C 1
ATOM 650 O O . GLY A 1 8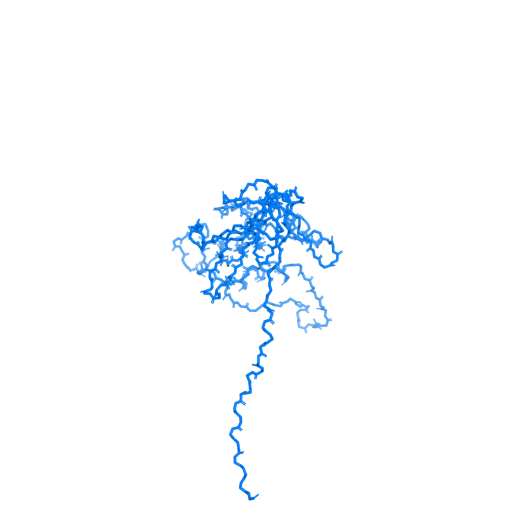4 ? 6.857 9.082 -5.399 1.00 93.00 84 GLY A O 1
ATOM 651 N N . GLU A 1 85 ? 5.331 8.823 -3.763 1.00 94.94 85 GLU A N 1
ATOM 652 C CA . GLU A 1 85 ? 6.202 8.052 -2.879 1.00 94.94 85 GLU A CA 1
ATOM 653 C C . GLU A 1 85 ? 6.025 6.553 -3.103 1.00 94.94 85 GLU A C 1
ATOM 655 O O . GLU A 1 85 ? 4.909 6.033 -3.135 1.00 94.94 85 GLU A O 1
ATOM 660 N N . TYR A 1 86 ? 7.147 5.856 -3.219 1.00 96.44 86 TYR A N 1
ATOM 661 C CA . TYR A 1 86 ? 7.196 4.407 -3.323 1.00 96.44 86 TYR A CA 1
ATOM 662 C C . TYR A 1 86 ? 8.234 3.862 -2.360 1.00 96.44 86 TYR A C 1
ATOM 664 O O . TYR A 1 86 ? 9.170 4.554 -1.969 1.00 96.44 86 TYR A O 1
ATOM 672 N N . GLU A 1 87 ? 8.076 2.608 -1.988 1.00 96.00 87 GLU A N 1
ATOM 673 C CA . GLU A 1 87 ? 9.001 1.898 -1.128 1.00 96.00 87 GLU A CA 1
ATOM 674 C C . GLU A 1 87 ? 9.881 0.986 -1.981 1.00 96.00 87 GLU A C 1
ATOM 676 O O . GLU A 1 87 ? 9.383 0.221 -2.811 1.00 96.00 87 GLU A O 1
ATOM 681 N N . HIS A 1 88 ? 11.193 1.049 -1.779 1.00 94.94 88 HIS A N 1
ATOM 682 C CA . HIS A 1 88 ? 12.066 -0.015 -2.254 1.00 94.94 88 HIS A CA 1
ATOM 683 C C . HIS A 1 88 ? 11.677 -1.340 -1.600 1.00 94.94 88 HIS A C 1
ATOM 685 O O . HIS A 1 88 ? 11.218 -1.371 -0.458 1.00 94.94 88 HIS A O 1
ATOM 691 N N . LEU A 1 89 ? 11.916 -2.447 -2.301 1.00 92.31 89 LEU A N 1
ATOM 692 C CA . LEU A 1 89 ? 11.878 -3.756 -1.659 1.00 92.31 89 LEU A CA 1
ATOM 693 C C . LEU A 1 89 ? 12.853 -3.782 -0.483 1.00 92.31 89 LEU A C 1
ATOM 695 O O . LEU A 1 89 ? 13.784 -2.979 -0.419 1.00 92.31 89 LEU A O 1
ATOM 699 N N . ARG A 1 90 ? 12.623 -4.684 0.463 1.00 89.75 90 ARG A N 1
ATOM 700 C CA . ARG A 1 90 ? 13.522 -4.910 1.588 1.00 89.75 90 ARG A CA 1
ATOM 701 C C . ARG A 1 90 ? 14.118 -6.297 1.436 1.00 89.75 90 ARG A C 1
ATOM 703 O O . ARG A 1 90 ? 13.408 -7.283 1.608 1.00 89.75 90 ARG A O 1
ATOM 710 N N . GLY A 1 91 ? 15.406 -6.343 1.129 1.00 83.94 91 GLY A N 1
ATOM 711 C CA . GLY A 1 91 ? 16.126 -7.580 0.868 1.00 83.94 91 GLY A CA 1
ATOM 712 C C . GLY A 1 91 ? 17.551 -7.548 1.385 1.00 83.94 91 GLY A C 1
ATOM 713 O O . GLY A 1 91 ? 18.138 -6.491 1.612 1.00 83.94 91 GLY A O 1
ATOM 714 N N . SER A 1 92 ? 18.110 -8.738 1.584 1.00 77.19 92 SER A N 1
ATOM 715 C CA . SER A 1 92 ? 19.471 -8.929 2.091 1.00 77.19 92 SER A CA 1
ATOM 716 C C . SER A 1 92 ? 20.517 -9.092 0.985 1.00 77.19 92 SER A C 1
ATOM 718 O O . SER A 1 92 ? 21.697 -8.873 1.245 1.00 77.19 92 SER A O 1
ATOM 720 N N . GLN A 1 93 ? 20.112 -9.447 -0.240 1.00 78.00 93 GLN A N 1
ATOM 721 C CA . GLN A 1 93 ? 21.033 -9.751 -1.343 1.00 78.00 93 GLN A CA 1
ATOM 722 C C . GLN A 1 93 ? 21.693 -8.503 -1.943 1.00 78.00 93 GLN A C 1
ATOM 724 O O . GLN A 1 93 ? 22.906 -8.483 -2.138 1.00 78.00 93 GLN A O 1
ATOM 729 N N . ASP A 1 94 ? 20.913 -7.451 -2.201 1.00 78.69 94 ASP A N 1
ATOM 730 C CA . ASP A 1 94 ? 21.407 -6.132 -2.610 1.00 78.69 94 ASP A CA 1
ATOM 731 C C . ASP A 1 94 ? 20.684 -5.045 -1.810 1.00 78.69 94 ASP A C 1
ATOM 733 O O . ASP A 1 94 ? 19.792 -4.354 -2.300 1.00 78.69 94 ASP A O 1
ATOM 737 N N . ALA A 1 95 ? 21.075 -4.895 -0.544 1.00 81.88 95 ALA A N 1
ATOM 738 C CA . ALA A 1 95 ? 20.457 -3.942 0.378 1.00 81.88 95 ALA A CA 1
ATOM 739 C C . ALA A 1 95 ? 20.637 -2.467 -0.037 1.00 81.88 95 ALA A C 1
ATOM 741 O O . ALA A 1 95 ? 19.963 -1.593 0.509 1.00 81.88 95 ALA A O 1
ATOM 742 N N . ALA A 1 96 ? 21.534 -2.157 -0.985 1.00 80.56 96 ALA A N 1
ATOM 743 C CA . ALA A 1 96 ? 21.681 -0.797 -1.502 1.00 80.56 96 ALA A CA 1
ATOM 744 C C . ALA A 1 96 ? 20.483 -0.407 -2.379 1.00 80.56 96 ALA A C 1
ATOM 746 O O . ALA A 1 96 ? 20.006 0.729 -2.303 1.00 80.56 96 ALA A O 1
ATOM 747 N N . VAL A 1 97 ? 19.977 -1.355 -3.173 1.00 81.19 97 VAL A N 1
ATOM 748 C CA . VAL A 1 97 ? 18.773 -1.172 -3.991 1.00 81.19 97 VAL A CA 1
ATOM 749 C C . VAL A 1 97 ? 17.529 -1.587 -3.214 1.00 81.19 97 VAL A C 1
ATOM 751 O O . VAL A 1 97 ? 16.602 -0.791 -3.091 1.00 81.19 97 VAL A O 1
ATOM 754 N N . ASN A 1 98 ? 17.528 -2.765 -2.597 1.00 87.00 98 ASN A N 1
ATOM 755 C CA . ASN A 1 98 ? 16.410 -3.294 -1.816 1.00 87.00 98 ASN A CA 1
ATOM 756 C C . ASN A 1 98 ? 16.555 -2.889 -0.338 1.00 87.00 98 ASN A C 1
ATOM 758 O O . ASN A 1 98 ? 16.596 -3.702 0.585 1.00 87.00 98 ASN A O 1
ATOM 762 N N . SER A 1 99 ? 16.637 -1.575 -0.131 1.00 88.25 99 SER A N 1
ATOM 763 C CA . SER A 1 99 ? 16.896 -0.936 1.166 1.00 88.25 99 SER A CA 1
ATOM 764 C C . SER A 1 99 ? 15.664 -0.786 2.069 1.00 88.25 99 SER A C 1
ATOM 766 O O . SER A 1 99 ? 15.792 -0.395 3.232 1.00 88.25 99 SER A O 1
ATOM 768 N N . GLY A 1 100 ? 14.460 -1.014 1.540 1.00 91.12 100 GLY A N 1
ATOM 769 C CA . GLY A 1 100 ? 13.201 -0.694 2.215 1.00 91.12 100 GLY A CA 1
ATOM 770 C C . GLY A 1 100 ? 12.940 0.807 2.381 1.00 91.12 100 GLY A C 1
ATOM 771 O O . GLY A 1 100 ? 12.081 1.186 3.168 1.00 91.12 100 GLY A O 1
ATOM 772 N N . ARG A 1 101 ? 13.701 1.691 1.721 1.00 93.62 101 ARG A N 1
ATOM 773 C CA . ARG A 1 101 ? 13.526 3.148 1.851 1.00 93.62 101 ARG A CA 1
ATOM 774 C C . ARG A 1 101 ? 12.331 3.640 1.044 1.00 93.62 101 ARG A C 1
ATOM 776 O O . ARG A 1 101 ? 12.115 3.201 -0.083 1.00 93.62 101 ARG A O 1
ATOM 783 N N . ILE A 1 102 ? 11.634 4.632 1.591 1.00 95.25 102 ILE A N 1
ATOM 784 C CA . ILE A 1 102 ? 10.654 5.422 0.847 1.00 95.25 102 ILE A CA 1
ATOM 785 C C . ILE A 1 102 ? 11.397 6.446 -0.017 1.00 95.25 102 ILE A C 1
ATOM 787 O O . ILE A 1 102 ? 12.271 7.171 0.467 1.00 95.25 102 ILE A O 1
ATOM 791 N N . VAL A 1 103 ? 11.064 6.487 -1.303 1.00 96.50 103 VAL A N 1
ATOM 792 C CA . VAL A 1 103 ? 11.686 7.341 -2.313 1.00 96.50 103 VAL A CA 1
ATOM 793 C C . VAL A 1 103 ? 10.635 7.955 -3.233 1.00 96.50 103 VAL A C 1
ATOM 795 O O . VAL A 1 103 ? 9.607 7.353 -3.531 1.00 96.50 103 VAL A O 1
ATOM 798 N N . SER A 1 104 ? 10.924 9.154 -3.734 1.00 97.12 104 SER A N 1
ATOM 799 C CA . SER A 1 104 ? 10.152 9.817 -4.796 1.00 97.12 104 SER A CA 1
ATOM 800 C C . SER A 1 104 ? 10.900 9.875 -6.132 1.00 97.12 104 SER A C 1
ATOM 802 O O . SER A 1 104 ? 10.329 10.235 -7.163 1.00 97.12 104 SER A O 1
ATOM 804 N N . SER A 1 105 ? 12.180 9.489 -6.130 1.00 96.81 105 SER A N 1
ATOM 805 C CA . SER A 1 105 ? 13.012 9.332 -7.320 1.00 96.81 105 SER A CA 1
ATOM 806 C C . SER A 1 105 ? 13.962 8.154 -7.152 1.00 96.81 105 SER A C 1
ATOM 808 O O . SER A 1 105 ? 14.394 7.857 -6.038 1.00 96.81 105 SER A O 1
ATOM 810 N N . VAL A 1 106 ? 14.336 7.525 -8.261 1.00 95.88 106 VAL A N 1
ATOM 811 C CA . VAL A 1 106 ? 15.318 6.439 -8.282 1.00 95.88 106 VAL A CA 1
ATOM 812 C C . VAL A 1 106 ? 16.432 6.764 -9.268 1.00 95.88 106 VAL A C 1
ATOM 814 O O . VAL A 1 106 ? 16.187 7.312 -10.343 1.00 95.88 106 VAL A O 1
ATOM 817 N N . ARG A 1 107 ? 17.677 6.456 -8.895 1.00 95.50 107 ARG A N 1
ATOM 818 C CA . ARG A 1 107 ? 18.811 6.458 -9.824 1.00 95.50 107 ARG A CA 1
ATOM 819 C C . ARG A 1 107 ? 19.074 5.019 -10.243 1.00 95.50 107 ARG A C 1
ATOM 821 O O . ARG A 1 107 ? 19.262 4.168 -9.384 1.00 95.50 107 ARG A O 1
ATOM 828 N N . MET A 1 108 ? 19.105 4.776 -11.544 1.00 94.75 108 MET A N 1
ATOM 829 C CA . MET A 1 108 ? 19.313 3.458 -12.127 1.00 94.75 108 MET A CA 1
ATOM 830 C C . MET A 1 108 ? 20.572 3.462 -12.978 1.00 94.75 108 MET A C 1
ATOM 832 O O . MET A 1 108 ? 20.810 4.400 -13.740 1.00 94.75 108 MET A O 1
ATOM 836 N N . ASN A 1 109 ? 21.362 2.401 -12.863 1.00 96.19 109 ASN A N 1
ATOM 837 C CA . ASN A 1 109 ? 22.498 2.170 -13.745 1.00 96.19 109 ASN A CA 1
ATOM 838 C C . ASN A 1 109 ? 22.021 1.826 -15.171 1.00 96.19 109 ASN A C 1
ATOM 840 O O . ASN A 1 109 ? 20.840 1.506 -15.359 1.00 96.19 109 ASN A O 1
ATOM 844 N N . PRO A 1 110 ? 22.904 1.924 -16.182 1.00 96.81 110 PRO A N 1
ATOM 845 C CA . PRO A 1 110 ? 22.640 1.387 -17.514 1.00 96.81 110 PRO A CA 1
ATOM 846 C C . PRO A 1 110 ? 22.230 -0.083 -17.443 1.00 96.81 110 PRO A C 1
ATOM 848 O O . PRO A 1 110 ? 22.791 -0.828 -16.641 1.00 96.81 110 PRO A O 1
ATOM 851 N N . GLN A 1 111 ? 21.297 -0.502 -18.300 1.00 96.12 111 GLN A N 1
ATOM 852 C CA . GLN A 1 111 ? 20.871 -1.904 -18.423 1.00 96.12 111 GLN A CA 1
ATOM 853 C C . GLN A 1 111 ? 20.467 -2.553 -17.085 1.00 96.12 111 GLN A C 1
ATOM 855 O O . GLN A 1 111 ? 20.726 -3.733 -16.851 1.00 96.12 111 GLN A O 1
ATOM 860 N N . ASP A 1 112 ? 19.817 -1.787 -16.207 1.00 95.38 112 ASP A N 1
ATOM 861 C CA . ASP A 1 112 ? 19.288 -2.272 -14.929 1.00 95.38 112 ASP A CA 1
ATOM 862 C C . ASP A 1 112 ? 17.778 -2.018 -14.823 1.00 95.38 112 ASP A C 1
ATOM 864 O O . ASP A 1 112 ? 17.184 -1.257 -15.595 1.00 95.38 112 ASP A O 1
ATOM 868 N N . GLY A 1 113 ? 17.147 -2.679 -13.861 1.00 94.75 113 GLY A N 1
ATOM 869 C CA . GLY A 1 113 ? 15.738 -2.537 -13.536 1.00 94.75 113 GLY A CA 1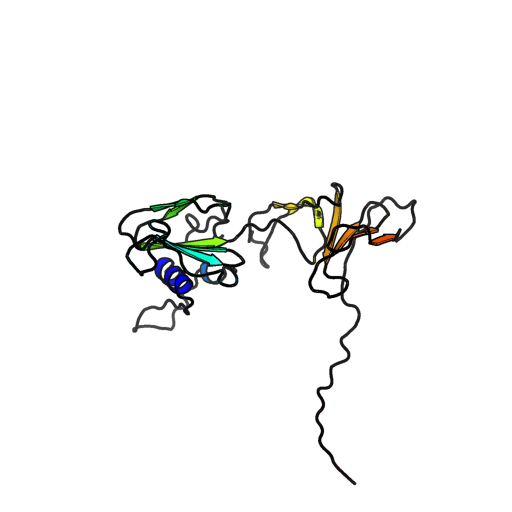
ATOM 870 C C . GLY A 1 113 ? 15.526 -2.322 -12.046 1.00 94.75 113 GLY A C 1
ATOM 871 O O . GLY A 1 113 ? 16.365 -2.687 -11.226 1.00 94.75 113 GLY A O 1
ATOM 872 N N . VAL A 1 114 ? 14.383 -1.751 -11.688 1.00 95.00 114 VAL A N 1
ATOM 873 C CA . VAL A 1 114 ? 13.950 -1.628 -10.296 1.00 95.00 114 VAL A CA 1
ATOM 874 C C . VAL A 1 114 ? 12.466 -1.940 -10.179 1.00 95.00 114 VAL A C 1
ATOM 876 O O . VAL A 1 114 ? 11.663 -1.590 -11.049 1.00 95.00 114 VAL A O 1
ATOM 879 N N . MET A 1 115 ? 12.117 -2.602 -9.084 1.00 94.88 115 MET A N 1
ATOM 880 C CA . MET A 1 115 ? 10.748 -2.827 -8.657 1.00 94.88 115 MET A CA 1
ATOM 881 C C . MET A 1 115 ? 10.512 -2.075 -7.352 1.00 94.88 115 MET A C 1
ATOM 883 O O . MET A 1 115 ? 11.361 -2.073 -6.462 1.00 94.88 115 MET A O 1
ATOM 887 N N . LEU A 1 116 ? 9.367 -1.412 -7.263 1.00 96.06 116 LEU A N 1
ATOM 888 C CA . LEU A 1 116 ? 8.997 -0.568 -6.139 1.00 96.06 116 LEU A CA 1
ATOM 889 C C . LEU A 1 116 ? 7.573 -0.907 -5.699 1.00 96.06 116 LEU A C 1
ATOM 891 O O . LEU A 1 116 ? 6.697 -1.138 -6.536 1.00 96.06 116 LEU A O 1
ATOM 895 N N . LEU A 1 117 ? 7.332 -0.897 -4.393 1.00 96.38 117 LEU A N 1
ATOM 896 C CA . LEU A 1 117 ? 6.016 -1.108 -3.798 1.00 96.38 117 LEU A CA 1
ATOM 897 C C . LEU A 1 117 ? 5.327 0.237 -3.572 1.00 96.38 117 LEU A C 1
ATOM 899 O O . LEU A 1 117 ? 5.964 1.237 -3.237 1.00 96.38 117 LEU A O 1
ATOM 903 N N . ARG A 1 118 ? 4.004 0.272 -3.713 1.00 94.94 118 ARG A N 1
ATOM 904 C CA . ARG A 1 118 ? 3.207 1.375 -3.169 1.00 94.94 118 ARG A CA 1
ATOM 905 C C . ARG A 1 118 ? 3.282 1.338 -1.650 1.00 94.94 118 ARG A C 1
ATOM 907 O O . ARG A 1 118 ? 3.326 0.260 -1.053 1.00 94.94 118 ARG A O 1
ATOM 914 N N . ARG A 1 119 ? 3.281 2.513 -1.027 1.00 92.88 119 ARG A N 1
ATOM 915 C CA . ARG A 1 119 ? 3.255 2.615 0.431 1.00 92.88 119 ARG A CA 1
ATOM 916 C C . ARG A 1 119 ? 1.963 2.023 0.985 1.00 92.88 119 ARG A C 1
ATOM 918 O O . ARG A 1 119 ? 0.887 2.235 0.431 1.00 92.88 119 ARG A O 1
ATOM 925 N N . THR A 1 120 ? 2.091 1.290 2.084 1.00 89.88 120 THR A N 1
ATOM 926 C CA . THR A 1 120 ? 0.943 0.930 2.913 1.00 89.88 120 THR A CA 1
ATOM 927 C C . THR A 1 120 ? 0.632 2.118 3.813 1.00 89.88 120 THR A C 1
ATOM 929 O O . THR A 1 120 ? 1.522 2.618 4.500 1.00 89.88 120 THR A O 1
ATOM 932 N N . GLU A 1 121 ? -0.613 2.581 3.783 1.00 90.38 121 GLU A N 1
ATOM 933 C CA . GLU A 1 121 ? -1.059 3.759 4.545 1.00 90.38 121 GLU A CA 1
ATOM 934 C C . GLU A 1 121 ? -2.299 3.474 5.395 1.00 90.38 121 GLU A C 1
ATOM 936 O O . GLU A 1 121 ? -2.707 4.303 6.203 1.00 90.38 121 GLU A O 1
ATOM 941 N N . ARG A 1 122 ? -2.895 2.292 5.228 1.00 92.00 122 ARG A N 1
ATOM 942 C CA . ARG A 1 122 ? -4.136 1.902 5.885 1.00 92.00 122 ARG A CA 1
ATOM 943 C C . ARG A 1 122 ? -4.143 0.407 6.168 1.00 92.00 122 ARG A C 1
ATOM 945 O O . ARG A 1 122 ? -3.527 -0.372 5.440 1.00 92.00 122 ARG A O 1
ATOM 952 N N . ILE A 1 123 ? -4.825 0.037 7.245 1.00 93.62 123 ILE A N 1
ATOM 953 C CA . ILE A 1 123 ? -5.076 -1.346 7.646 1.00 93.62 123 ILE A CA 1
ATOM 954 C C . ILE A 1 123 ? -6.533 -1.658 7.308 1.00 93.62 123 ILE A C 1
ATOM 956 O O . ILE A 1 123 ? -7.424 -0.862 7.599 1.00 93.62 123 ILE A O 1
ATOM 960 N N . HIS A 1 124 ? -6.758 -2.812 6.694 1.00 92.50 124 HIS A N 1
ATOM 961 C CA . HIS A 1 124 ? -8.083 -3.350 6.413 1.00 92.50 124 HIS A CA 1
ATOM 962 C C . HIS A 1 124 ? -8.262 -4.657 7.170 1.00 92.50 124 HIS A C 1
ATOM 964 O O . HIS A 1 124 ? -7.278 -5.350 7.433 1.00 92.50 124 HIS A O 1
ATOM 970 N N . ASP A 1 125 ? -9.510 -4.981 7.496 1.00 92.44 125 ASP A N 1
ATOM 971 C CA . ASP A 1 125 ? -9.932 -6.292 7.989 1.00 92.44 125 ASP A CA 1
ATOM 972 C C . ASP A 1 125 ? -9.213 -6.725 9.289 1.00 92.44 125 ASP A C 1
ATOM 974 O O . ASP A 1 125 ? -9.124 -7.906 9.622 1.00 92.44 125 ASP A O 1
ATOM 978 N N . ALA A 1 126 ? -8.694 -5.749 10.041 1.00 94.25 126 ALA A N 1
ATOM 979 C CA . ALA A 1 126 ? -8.022 -5.925 11.320 1.00 94.25 126 ALA A CA 1
ATOM 980 C C . ALA A 1 126 ? -8.215 -4.688 12.207 1.00 94.25 126 ALA A C 1
ATOM 982 O O . ALA A 1 126 ? -8.322 -3.563 11.714 1.00 94.25 126 ALA A O 1
ATOM 983 N N . ALA A 1 127 ? -8.251 -4.914 13.521 1.00 95.44 127 ALA A N 1
ATOM 984 C CA . ALA A 1 127 ? -8.391 -3.865 14.523 1.00 95.44 127 ALA A CA 1
ATOM 985 C C . ALA A 1 127 ? -7.054 -3.135 14.726 1.00 95.44 127 ALA A C 1
ATOM 987 O O . ALA A 1 127 ? -6.001 -3.773 14.814 1.00 95.44 127 ALA A O 1
ATOM 988 N N . PHE A 1 128 ? -7.087 -1.811 14.841 1.00 96.19 128 PHE A N 1
ATOM 989 C CA . PHE A 1 128 ? -5.912 -0.991 15.120 1.00 96.19 128 PHE A CA 1
ATOM 990 C C . PHE A 1 128 ? -6.257 0.223 15.977 1.00 96.19 128 PHE A C 1
ATOM 992 O O . PHE A 1 128 ? -7.379 0.713 15.984 1.00 96.19 128 PHE A O 1
ATOM 999 N N . VAL A 1 129 ? -5.265 0.746 16.694 1.00 96.38 129 VAL A N 1
ATOM 1000 C CA . VAL A 1 129 ? -5.429 1.955 17.507 1.00 96.38 129 VAL A CA 1
ATOM 1001 C C . VAL A 1 129 ? -5.143 3.182 16.653 1.00 96.38 129 VAL A C 1
ATOM 1003 O O . VAL A 1 129 ? -4.025 3.339 16.167 1.00 96.38 129 VAL A O 1
ATOM 1006 N N . ASN A 1 130 ? -6.119 4.074 16.508 1.00 97.31 130 ASN A N 1
ATOM 1007 C CA . ASN A 1 130 ? -5.976 5.285 15.711 1.00 97.31 130 ASN A CA 1
ATOM 1008 C C . ASN A 1 130 ? -4.893 6.216 16.287 1.00 97.31 130 ASN A C 1
ATOM 1010 O O . ASN A 1 130 ? -4.863 6.492 17.490 1.00 97.31 130 ASN A O 1
ATOM 1014 N N . GLY A 1 131 ? -3.997 6.710 15.433 1.00 96.31 131 GLY A N 1
ATOM 1015 C CA . GLY A 1 131 ? -2.840 7.520 15.827 1.0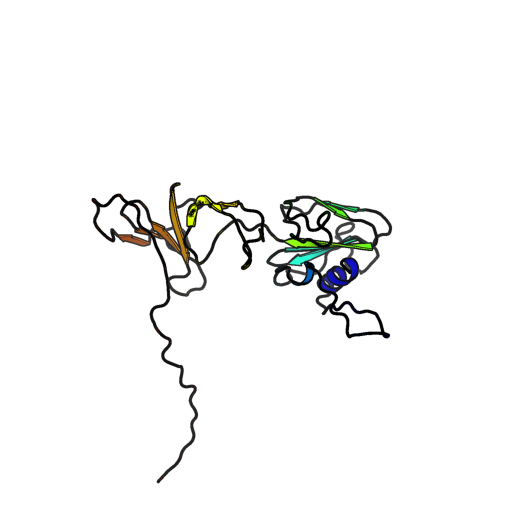0 96.31 131 GLY A CA 1
ATOM 1016 C C . GLY A 1 131 ? -1.619 6.714 16.286 1.00 96.31 131 GLY A C 1
ATOM 1017 O O . GLY A 1 131 ? -0.585 7.308 16.598 1.00 96.31 131 GLY A O 1
ATOM 1018 N N . ALA A 1 132 ? -1.685 5.378 16.315 1.00 96.75 132 ALA A N 1
ATOM 1019 C CA . ALA A 1 132 ? -0.538 4.543 16.661 1.00 96.75 132 ALA A CA 1
ATOM 1020 C C . ALA A 1 132 ? 0.428 4.368 15.479 1.00 96.75 132 ALA A C 1
ATOM 1022 O O . ALA A 1 132 ? 0.019 4.346 14.313 1.00 96.75 132 ALA A O 1
ATOM 1023 N N . PHE A 1 133 ? 1.716 4.179 15.789 1.00 96.88 133 PHE A N 1
ATOM 1024 C CA . PHE A 1 133 ? 2.723 3.803 14.798 1.00 96.88 133 PHE A CA 1
ATOM 1025 C C . PHE A 1 133 ? 2.686 2.293 14.533 1.00 96.88 133 PHE A C 1
ATOM 1027 O O . PHE A 1 133 ? 3.046 1.485 15.391 1.00 96.88 133 PHE A O 1
ATOM 1034 N N . VAL A 1 134 ? 2.279 1.926 13.323 1.00 96.19 134 VAL A N 1
ATOM 1035 C CA . VAL A 1 134 ? 2.173 0.553 12.832 1.00 96.19 134 VAL A CA 1
ATOM 1036 C C . VAL A 1 134 ? 3.544 0.061 12.386 1.00 96.19 134 VAL A C 1
ATOM 1038 O O . VAL A 1 134 ? 4.264 0.751 11.664 1.00 96.19 134 VAL A O 1
ATOM 1041 N N . ARG A 1 135 ? 3.894 -1.164 12.778 1.00 94.94 135 ARG A N 1
ATOM 1042 C CA . ARG A 1 135 ? 5.081 -1.884 12.301 1.00 94.94 135 ARG A CA 1
ATOM 1043 C C . ARG A 1 135 ? 4.642 -3.166 11.612 1.00 94.94 135 ARG A C 1
ATOM 1045 O O . ARG A 1 135 ? 3.700 -3.806 12.067 1.00 94.94 135 ARG A O 1
ATOM 1052 N N . ILE A 1 136 ? 5.325 -3.524 10.530 1.00 93.81 136 ILE A N 1
ATOM 1053 C CA . ILE A 1 136 ? 4.949 -4.649 9.674 1.00 93.81 136 ILE A CA 1
ATOM 1054 C C . ILE A 1 136 ? 6.118 -5.629 9.631 1.00 93.81 136 ILE A C 1
ATOM 1056 O O . ILE A 1 136 ? 7.221 -5.266 9.207 1.00 93.81 136 ILE A O 1
ATOM 1060 N N . PHE A 1 137 ? 5.857 -6.860 10.052 1.00 93.06 137 PHE A N 1
ATOM 1061 C CA . PHE A 1 137 ? 6.832 -7.941 10.123 1.00 93.06 137 PHE A CA 1
ATOM 1062 C C . PHE A 1 137 ? 6.389 -9.124 9.258 1.00 93.06 137 PHE A 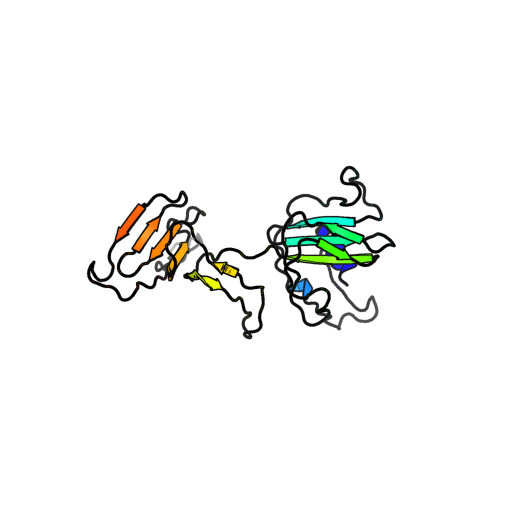C 1
ATOM 1064 O O . PHE A 1 137 ? 5.211 -9.220 8.910 1.00 93.06 137 PHE A O 1
ATOM 1071 N N . ASP A 1 138 ? 7.334 -9.977 8.879 1.00 89.69 138 ASP A N 1
ATOM 1072 C CA . ASP A 1 138 ? 7.047 -11.311 8.353 1.00 89.69 138 ASP A CA 1
ATOM 1073 C C . ASP A 1 138 ? 6.817 -12.323 9.489 1.00 89.69 138 ASP A C 1
ATOM 1075 O O . ASP A 1 138 ? 6.785 -11.965 10.671 1.00 89.69 138 ASP A O 1
ATOM 1079 N N . GLU A 1 139 ? 6.596 -13.582 9.116 1.00 90.69 139 GLU A N 1
ATOM 1080 C CA . GLU A 1 139 ? 6.280 -14.677 10.040 1.00 90.69 139 GLU A CA 1
ATOM 1081 C C . GLU A 1 139 ? 7.460 -15.003 10.972 1.00 90.69 139 GLU A C 1
ATOM 1083 O O . GLU A 1 139 ? 7.264 -15.463 12.098 1.00 90.69 139 GLU A O 1
ATOM 1088 N N . GLU A 1 140 ? 8.682 -14.680 10.548 1.00 92.75 140 GLU A N 1
ATOM 1089 C CA . GLU A 1 140 ? 9.920 -14.827 11.311 1.00 92.75 140 GLU A CA 1
ATOM 1090 C C . GLU A 1 140 ? 10.214 -13.621 12.224 1.00 92.75 140 GLU A C 1
ATOM 1092 O O . GLU A 1 140 ? 11.175 -13.642 13.000 1.00 92.75 140 GLU A O 1
ATOM 1097 N N . GLY A 1 141 ? 9.395 -12.566 12.162 1.00 92.25 141 GLY A N 1
ATOM 1098 C CA . GLY A 1 141 ? 9.547 -11.352 12.963 1.00 92.25 141 GLY A CA 1
ATOM 1099 C C . GLY A 1 141 ? 10.564 -10.349 12.409 1.00 92.25 141 GLY A C 1
ATOM 1100 O O . GLY A 1 141 ? 10.895 -9.371 13.090 1.00 92.25 141 GLY A O 1
ATOM 1101 N N . ALA A 1 142 ? 11.062 -10.542 11.186 1.00 90.56 142 ALA A N 1
ATOM 1102 C CA . ALA A 1 142 ? 11.868 -9.547 10.496 1.00 90.56 142 ALA A CA 1
ATOM 1103 C C . ALA A 1 142 ? 10.973 -8.451 9.906 1.00 90.56 142 ALA A C 1
ATOM 1105 O O . ALA A 1 142 ? 9.820 -8.660 9.537 1.00 90.56 142 ALA A O 1
ATOM 1106 N N . VAL A 1 143 ? 11.485 -7.218 9.859 1.00 90.56 143 VAL A N 1
ATOM 1107 C CA . VAL A 1 143 ? 10.728 -6.087 9.303 1.00 90.56 143 VAL A CA 1
ATOM 1108 C C . VAL A 1 143 ? 10.466 -6.366 7.827 1.00 90.56 143 VAL A C 1
ATOM 1110 O O . VAL A 1 143 ? 11.418 -6.478 7.060 1.00 90.56 143 VAL A O 1
ATOM 1113 N N . LYS A 1 144 ? 9.195 -6.412 7.419 1.00 90.19 144 LYS A N 1
ATOM 1114 C CA . LYS A 1 144 ? 8.801 -6.683 6.028 1.00 90.19 144 LYS A CA 1
ATOM 1115 C C . LYS A 1 144 ? 8.574 -5.405 5.230 1.00 90.19 144 LYS A C 1
ATOM 1117 O O . LYS A 1 144 ? 8.944 -5.329 4.062 1.00 90.19 144 LYS A O 1
ATOM 1122 N N . ARG A 1 145 ? 7.971 -4.394 5.860 1.00 92.81 145 ARG A N 1
ATOM 1123 C CA . ARG A 1 145 ? 7.628 -3.101 5.249 1.00 92.81 145 ARG A CA 1
ATOM 1124 C C . ARG A 1 145 ? 7.939 -1.961 6.209 1.00 92.81 145 ARG A C 1
ATOM 1126 O O . ARG A 1 145 ? 8.010 -2.144 7.425 1.00 92.81 145 ARG A O 1
ATOM 1133 N N . THR A 1 146 ? 8.103 -0.771 5.660 1.00 93.12 146 THR A N 1
ATOM 1134 C CA . THR A 1 146 ? 8.230 0.462 6.431 1.00 93.12 146 THR A CA 1
ATOM 1135 C C . THR A 1 146 ? 6.925 0.758 7.156 1.00 93.12 146 THR A C 1
ATOM 1137 O O . THR A 1 146 ? 5.846 0.705 6.570 1.00 93.12 146 THR A O 1
ATOM 1140 N N . GLY A 1 147 ? 7.037 1.058 8.449 1.00 94.19 147 GLY A N 1
ATOM 1141 C CA . GLY A 1 147 ? 5.897 1.419 9.283 1.00 94.19 147 GLY A CA 1
ATOM 1142 C C . GLY A 1 147 ? 5.284 2.771 8.918 1.00 94.19 147 GLY A C 1
ATOM 1143 O O . GLY A 1 147 ? 5.911 3.603 8.259 1.00 94.19 147 GLY A O 1
ATOM 1144 N N . PHE A 1 148 ? 4.060 3.003 9.379 1.00 95.69 148 PHE A N 1
ATOM 1145 C CA . PHE A 1 148 ? 3.315 4.242 9.159 1.00 95.69 148 PHE A CA 1
ATOM 1146 C C . PHE A 1 148 ? 2.436 4.561 10.371 1.00 95.69 148 PHE A C 1
ATOM 1148 O O . PHE A 1 148 ? 2.160 3.690 11.192 1.00 95.69 148 PHE A O 1
ATOM 1155 N N . PHE A 1 149 ? 2.000 5.812 10.506 1.00 95.75 149 PHE A N 1
ATOM 1156 C CA . PHE A 1 149 ? 0.998 6.171 11.508 1.00 95.75 149 PHE A CA 1
ATOM 1157 C C . PHE A 1 149 ? -0.393 5.842 10.978 1.00 95.75 149 PHE A C 1
ATOM 1159 O O . PHE A 1 149 ? -0.760 6.296 9.897 1.00 95.75 149 PHE A O 1
ATOM 1166 N N . SER A 1 150 ? -1.152 5.060 11.738 1.00 96.44 150 SER A N 1
ATOM 1167 C CA . SER A 1 150 ? -2.559 4.804 11.438 1.00 96.44 150 SER A CA 1
ATOM 1168 C C . SER A 1 150 ? -3.387 6.067 11.678 1.00 96.44 150 SER A C 1
ATOM 1170 O O . SER A 1 150 ? -3.190 6.765 12.676 1.00 96.44 150 SER A O 1
ATOM 1172 N N . PHE A 1 151 ? -4.290 6.377 10.750 1.00 96.12 151 PHE A N 1
ATOM 1173 C CA . PHE A 1 151 ? -5.150 7.549 10.845 1.00 96.12 151 PHE A CA 1
ATOM 1174 C C . PHE A 1 151 ? -6.492 7.316 10.151 1.00 96.12 151 PHE A C 1
ATOM 1176 O O . PHE A 1 151 ? -6.543 7.077 8.947 1.00 96.12 151 PHE A O 1
ATOM 1183 N N . GLU A 1 152 ? -7.572 7.484 10.903 1.00 96.44 152 GLU A N 1
ATOM 1184 C CA . GLU A 1 152 ? -8.938 7.566 10.401 1.00 96.44 152 GLU A CA 1
ATOM 1185 C C . GLU A 1 152 ? -9.612 8.822 10.949 1.00 96.44 152 GLU A C 1
ATOM 1187 O O . GLU A 1 152 ? -9.658 9.039 12.160 1.00 96.44 152 GLU A O 1
ATOM 1192 N N . ALA A 1 153 ? -10.145 9.649 10.047 1.00 95.19 153 ALA A N 1
ATOM 1193 C CA . ALA A 1 153 ? -10.724 10.949 10.389 1.00 95.19 153 ALA A CA 1
ATOM 1194 C C . ALA A 1 153 ? -12.008 10.844 11.230 1.00 95.19 153 ALA A C 1
ATOM 1196 O O . ALA A 1 153 ? -12.346 11.777 11.953 1.00 95.19 153 ALA A O 1
ATOM 1197 N N . LEU A 1 154 ? -12.715 9.714 11.132 1.00 94.25 154 LEU A N 1
ATOM 1198 C CA . LEU A 1 154 ? -13.932 9.425 11.895 1.00 94.25 154 LEU A CA 1
ATOM 1199 C C . LEU A 1 154 ? -13.653 9.004 13.346 1.00 94.25 154 LEU A C 1
ATOM 1201 O O . LEU A 1 154 ? -14.581 8.916 14.145 1.00 94.25 154 LEU A O 1
ATOM 1205 N N . ALA A 1 155 ? -12.391 8.745 13.694 1.00 96.38 155 ALA A N 1
ATOM 1206 C CA . ALA A 1 155 ? -11.993 8.297 15.017 1.00 96.38 155 ALA A CA 1
ATOM 1207 C C . ALA A 1 155 ? -11.089 9.328 15.704 1.00 96.38 155 ALA A C 1
ATOM 1209 O O . ALA A 1 155 ? -10.282 10.019 15.082 1.00 96.38 155 ALA A O 1
ATOM 1210 N N . GLN A 1 156 ? -11.184 9.398 17.026 1.00 95.81 156 GLN A N 1
ATOM 1211 C CA . GLN A 1 156 ? -10.249 10.141 17.864 1.00 95.81 156 GLN A CA 1
ATOM 1212 C C . GLN A 1 156 ? -8.963 9.332 18.073 1.00 95.81 156 GLN A C 1
ATOM 1214 O O . GLN A 1 156 ? -8.938 8.112 17.895 1.00 95.81 156 GLN A O 1
ATOM 1219 N N . GLY A 1 157 ? -7.875 10.007 18.449 1.00 95.69 157 GLY A N 1
ATOM 1220 C CA . GLY A 1 157 ? -6.630 9.326 18.804 1.00 95.69 157 GLY A CA 1
ATOM 1221 C C . GLY A 1 157 ? -6.833 8.384 19.994 1.00 95.69 157 GLY A C 1
ATOM 1222 O O . GLY A 1 157 ? -7.512 8.740 20.954 1.00 95.69 157 GLY A O 1
ATOM 1223 N N . GLY A 1 158 ? -6.255 7.185 19.927 1.00 94.88 158 GLY A N 1
ATOM 1224 C CA . GLY A 1 158 ? -6.376 6.160 20.968 1.00 94.88 158 GLY A CA 1
ATOM 1225 C C . GLY A 1 158 ? -7.606 5.255 20.851 1.00 94.88 158 GLY A C 1
ATOM 1226 O O . GLY A 1 158 ? -7.627 4.206 21.489 1.00 94.88 158 GLY A O 1
ATOM 1227 N N . GLN A 1 159 ? -8.594 5.597 20.017 1.00 97.19 159 GLN A N 1
ATOM 1228 C CA . GLN A 1 159 ? -9.736 4.714 19.765 1.00 97.19 159 GLN A CA 1
ATOM 1229 C C . GLN A 1 159 ? -9.324 3.501 18.930 1.00 97.19 159 GLN A C 1
ATOM 1231 O O . GLN A 1 159 ? -8.442 3.592 18.072 1.00 97.19 159 GLN A O 1
ATOM 1236 N N . ASN A 1 160 ? -9.979 2.368 19.175 1.00 97.19 160 ASN A N 1
ATOM 1237 C CA . ASN A 1 160 ? -9.787 1.156 18.391 1.00 97.19 160 ASN A CA 1
ATOM 1238 C C . ASN A 1 160 ? -10.694 1.211 17.153 1.00 97.19 160 ASN A C 1
ATOM 1240 O O . ASN A 1 160 ? -11.874 1.534 17.263 1.00 97.19 160 ASN A O 1
ATOM 1244 N N . VAL A 1 161 ? -10.140 0.945 15.977 1.00 97.56 161 VAL A N 1
ATOM 1245 C CA . VAL A 1 161 ? -10.812 1.083 14.687 1.00 97.56 161 VAL A CA 1
ATOM 1246 C C . VAL A 1 161 ? -10.632 -0.192 13.880 1.00 97.56 161 VAL A C 1
ATOM 1248 O O . VAL A 1 161 ? -9.559 -0.792 13.880 1.00 97.56 161 VAL A O 1
ATOM 1251 N N . MET A 1 162 ? -11.670 -0.591 13.158 1.00 97.31 162 MET A N 1
ATOM 1252 C CA . MET A 1 162 ? -11.602 -1.629 12.138 1.00 97.31 162 MET A CA 1
ATOM 1253 C C . MET A 1 162 ? -12.371 -1.161 10.905 1.00 97.31 162 MET A C 1
ATOM 1255 O O . MET A 1 162 ? -13.470 -0.629 11.032 1.00 97.31 162 MET A O 1
ATOM 1259 N N . LEU A 1 163 ? -11.787 -1.369 9.725 1.00 96.56 163 LEU A N 1
ATOM 1260 C CA . LEU A 1 163 ? -12.493 -1.247 8.454 1.00 96.56 163 LEU A CA 1
ATOM 1261 C C . LEU A 1 163 ? -12.826 -2.654 7.975 1.00 96.56 163 LEU A C 1
ATOM 1263 O O . LEU A 1 163 ? -11.897 -3.431 7.741 1.00 96.56 163 LEU A O 1
ATOM 1267 N N . TYR A 1 164 ? -14.107 -2.972 7.844 1.00 95.31 164 TYR A N 1
ATOM 1268 C CA . TYR A 1 164 ? -14.573 -4.312 7.492 1.00 95.31 164 TYR A CA 1
ATOM 1269 C C . TYR A 1 164 ? -15.830 -4.217 6.627 1.00 95.31 164 TYR A C 1
ATOM 1271 O O . TYR A 1 164 ? -16.622 -3.304 6.817 1.00 95.31 164 TYR A O 1
ATOM 1279 N N . ASP A 1 165 ? -15.982 -5.148 5.691 1.00 94.81 165 ASP A N 1
ATOM 1280 C CA . ASP A 1 165 ? -17.184 -5.306 4.864 1.00 94.81 165 ASP A CA 1
ATOM 1281 C C . ASP A 1 165 ? -18.229 -6.102 5.661 1.00 94.81 165 ASP A C 1
ATOM 1283 O O . ASP A 1 165 ? -18.185 -7.335 5.716 1.00 94.81 165 ASP A O 1
ATOM 1287 N N . ILE A 1 166 ? -19.079 -5.401 6.409 1.00 91.06 166 ILE A N 1
ATOM 1288 C CA . ILE A 1 166 ? -19.994 -6.014 7.383 1.00 91.06 166 ILE A CA 1
ATOM 1289 C C . ILE A 1 166 ? -21.234 -6.570 6.687 1.00 91.06 166 ILE A C 1
ATOM 1291 O O . ILE A 1 166 ? -21.793 -7.568 7.153 1.00 91.06 166 ILE A O 1
ATOM 1295 N N . ASP A 1 167 ? -21.675 -5.936 5.602 1.00 90.62 167 ASP A N 1
ATOM 1296 C CA . ASP A 1 167 ? -22.862 -6.339 4.847 1.00 90.62 167 ASP A CA 1
ATOM 1297 C C . ASP A 1 167 ? -22.557 -7.130 3.559 1.00 90.62 167 ASP A C 1
ATOM 1299 O O . ASP A 1 167 ? -23.484 -7.648 2.926 1.00 90.62 167 ASP A O 1
ATOM 1303 N N . LEU A 1 168 ? -21.272 -7.351 3.259 1.00 91.44 168 LEU A N 1
ATOM 1304 C CA . LEU A 1 168 ? -20.752 -8.156 2.151 1.00 91.44 168 LEU A CA 1
ATOM 1305 C C . LEU A 1 168 ? -21.069 -7.571 0.767 1.00 91.44 168 LEU A C 1
ATOM 1307 O O . LEU A 1 168 ? -21.250 -8.323 -0.204 1.00 91.44 168 LEU A O 1
ATOM 1311 N N . ASP A 1 169 ? -21.139 -6.244 0.657 1.00 93.69 169 ASP A N 1
ATOM 1312 C CA . ASP A 1 169 ? -21.371 -5.538 -0.606 1.00 93.69 169 ASP A CA 1
ATOM 1313 C C . ASP A 1 169 ? -20.070 -5.221 -1.385 1.00 93.69 169 ASP A C 1
ATOM 1315 O O . ASP A 1 169 ? -20.109 -4.800 -2.552 1.00 93.69 169 ASP A O 1
ATOM 1319 N N . GLY A 1 170 ? -18.909 -5.502 -0.782 1.00 93.62 170 GLY A N 1
ATOM 1320 C CA . GLY A 1 170 ? -17.574 -5.254 -1.325 1.00 93.62 170 GLY A CA 1
ATOM 1321 C C . GLY A 1 170 ? -16.978 -3.893 -0.949 1.00 93.62 170 GLY A C 1
ATOM 1322 O O . GLY A 1 170 ? -15.846 -3.589 -1.357 1.00 93.62 170 GLY A O 1
ATOM 1323 N N . ARG A 1 171 ? -17.710 -3.068 -0.203 1.00 95.25 171 ARG A N 1
ATOM 1324 C CA . ARG A 1 171 ? -17.239 -1.830 0.421 1.00 95.25 171 ARG A CA 1
ATOM 1325 C C . ARG A 1 171 ? -16.908 -2.108 1.882 1.00 95.25 171 ARG A C 1
ATOM 1327 O O . ARG A 1 171 ? -16.903 -3.248 2.315 1.00 95.25 171 ARG A O 1
ATOM 1334 N N . ARG A 1 172 ? -16.378 -1.110 2.583 1.00 95.69 172 ARG A N 1
ATOM 1335 C CA . ARG A 1 172 ? -15.942 -1.293 3.970 1.00 95.69 172 ARG A CA 1
ATOM 1336 C C . ARG A 1 172 ? -16.521 -0.190 4.823 1.00 95.69 172 ARG A C 1
ATOM 1338 O O . ARG A 1 172 ? -16.309 0.986 4.528 1.00 95.69 172 ARG A O 1
ATOM 1345 N N . GLU A 1 173 ? -17.118 -0.608 5.923 1.00 96.69 173 GLU A N 1
ATOM 1346 C CA . GLU A 1 173 ? -17.682 0.228 6.965 1.00 96.69 173 GLU A CA 1
ATOM 1347 C C . GLU A 1 173 ? -16.629 0.457 8.051 1.00 96.69 173 GLU A C 1
ATOM 1349 O O . GLU A 1 173 ? -15.690 -0.334 8.220 1.00 96.69 173 GLU A O 1
ATOM 1354 N N . TRP A 1 174 ? -16.783 1.535 8.820 1.00 97.56 174 TRP A N 1
ATOM 1355 C CA . TRP A 1 174 ? -15.923 1.793 9.974 1.00 97.56 174 TRP A CA 1
ATOM 1356 C C . TRP A 1 174 ? -16.599 1.334 11.252 1.00 97.56 174 TRP A C 1
ATOM 1358 O O . TRP A 1 174 ? -17.703 1.761 11.583 1.00 97.56 174 TRP A O 1
ATOM 1368 N N . ILE A 1 175 ? -15.868 0.554 12.035 1.00 97.81 175 ILE A N 1
ATOM 1369 C CA . ILE A 1 175 ? -16.210 0.214 13.410 1.00 97.81 175 ILE A CA 1
ATOM 1370 C C . ILE A 1 175 ? -15.237 0.973 14.300 1.00 97.81 175 ILE A C 1
ATOM 1372 O O . ILE A 1 175 ? -14.038 0.699 14.272 1.00 97.81 175 ILE A O 1
ATOM 1376 N N . VAL A 1 176 ? -15.738 1.928 15.077 1.00 98.12 176 VAL A N 1
ATOM 1377 C CA . VAL A 1 176 ? -14.934 2.765 15.974 1.00 98.12 176 VAL A CA 1
ATOM 1378 C C . VAL A 1 176 ? -15.352 2.492 17.410 1.00 98.12 176 VAL A C 1
ATOM 1380 O O . VAL A 1 176 ? -16.499 2.704 17.790 1.00 98.12 176 VAL A O 1
ATOM 1383 N N . ALA A 1 177 ? -14.414 2.035 18.226 1.00 98.00 177 ALA A N 1
ATOM 1384 C CA . ALA A 1 177 ? -14.625 1.702 19.621 1.00 98.00 177 ALA A CA 1
ATOM 1385 C C . ALA A 1 177 ? -13.817 2.644 20.521 1.00 98.00 177 ALA A C 1
ATOM 1387 O O . ALA A 1 177 ? -12.591 2.747 20.422 1.00 98.00 177 ALA A O 1
ATOM 1388 N N . GLY A 1 178 ? -14.532 3.362 21.384 1.00 96.00 178 GLY A N 1
ATOM 1389 C CA . GLY A 1 178 ? -13.953 4.233 22.403 1.00 96.00 178 GLY A CA 1
ATOM 1390 C C . GLY A 1 178 ? -13.904 3.570 23.776 1.00 96.00 178 GLY A C 1
ATOM 1391 O O . GLY A 1 178 ? -13.837 2.347 23.904 1.00 96.00 178 GLY A O 1
ATOM 1392 N N . ASP A 1 179 ? -13.990 4.397 24.816 1.00 95.31 179 ASP A N 1
ATOM 1393 C CA . ASP A 1 179 ? -13.920 3.936 26.204 1.00 95.31 179 ASP A CA 1
ATOM 1394 C C . ASP A 1 179 ? -15.094 3.032 26.596 1.00 95.31 179 ASP A C 1
ATOM 1396 O O . ASP A 1 179 ? -14.901 2.077 27.346 1.00 95.31 179 ASP A O 1
ATOM 1400 N N . SER A 1 180 ? -16.296 3.319 26.084 1.00 97.06 180 SER A N 1
ATOM 1401 C CA . SER A 1 180 ? -17.535 2.608 26.440 1.00 97.06 180 SER A CA 1
ATOM 1402 C C . SER A 1 180 ? -18.516 2.375 25.304 1.00 97.06 180 SER A C 1
ATOM 1404 O O . SER A 1 180 ? -19.391 1.516 25.419 1.00 97.06 180 SER A O 1
ATOM 1406 N N . ARG A 1 181 ? -18.367 3.118 24.206 1.00 97.31 181 ARG A N 1
ATOM 1407 C CA . ARG A 1 181 ? -19.276 3.109 23.063 1.00 97.31 181 ARG A CA 1
ATOM 1408 C C . ARG A 1 181 ? -18.585 2.549 21.830 1.00 97.31 181 ARG A C 1
ATOM 1410 O O . ARG A 1 181 ? -17.406 2.824 21.601 1.00 97.31 181 ARG A O 1
ATOM 1417 N N . VAL A 1 182 ? -19.350 1.812 21.036 1.00 98.25 182 VAL A N 1
ATOM 1418 C CA . VAL A 1 182 ? -18.997 1.413 19.675 1.00 98.25 182 VAL A CA 1
ATOM 1419 C C . VAL A 1 182 ? -19.905 2.163 18.713 1.00 98.25 182 VAL A C 1
ATOM 1421 O O . VAL A 1 182 ? -21.127 2.123 18.865 1.00 98.25 182 VAL A O 1
ATOM 1424 N N . ASP A 1 183 ? -19.294 2.830 17.744 1.00 98.19 183 ASP A N 1
ATOM 1425 C CA . ASP A 1 183 ? -19.940 3.550 16.656 1.00 98.19 183 ASP A CA 1
ATOM 1426 C C . ASP A 1 183 ? -19.670 2.807 1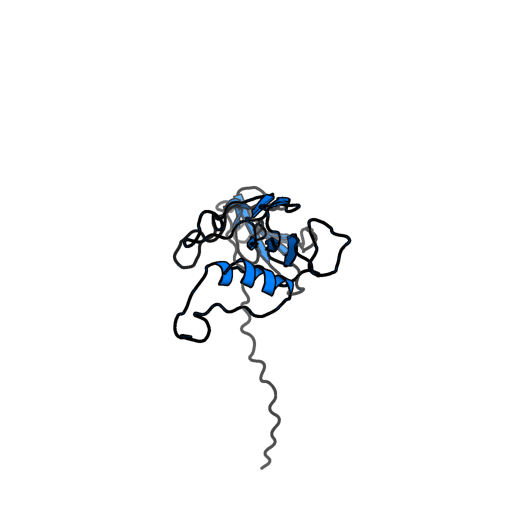5.344 1.00 98.19 183 ASP A C 1
ATOM 1428 O O . ASP A 1 183 ? -18.528 2.457 15.039 1.00 98.19 183 ASP A O 1
ATOM 1432 N N . LEU A 1 184 ? -20.731 2.555 14.583 1.00 97.94 184 LEU A N 1
ATOM 1433 C CA . LEU A 1 184 ? -20.675 1.952 13.262 1.00 97.94 184 LEU A CA 1
ATOM 1434 C C . LEU A 1 184 ? -21.032 3.001 12.215 1.00 97.94 184 LEU A C 1
ATOM 1436 O O . LEU A 1 184 ? -22.125 3.570 12.275 1.00 97.94 184 LEU A O 1
ATOM 1440 N N . TYR A 1 185 ? -20.137 3.221 11.259 1.00 97.88 185 TYR A N 1
ATOM 1441 C CA . TYR A 1 185 ? -20.337 4.136 10.142 1.00 97.88 185 TYR A CA 1
ATOM 1442 C C . TYR A 1 185 ? -20.413 3.363 8.830 1.00 97.88 185 TYR A C 1
ATOM 1444 O O . TYR A 1 185 ? -19.576 2.491 8.605 1.00 97.88 185 TYR A O 1
ATOM 1452 N N . ASP A 1 186 ? -21.370 3.720 7.977 1.00 96.75 186 ASP A N 1
ATOM 1453 C CA . ASP A 1 186 ? -21.499 3.177 6.620 1.00 96.75 186 ASP A CA 1
ATOM 1454 C C . ASP A 1 186 ? -20.285 3.581 5.749 1.00 96.75 186 ASP A C 1
ATOM 1456 O O . ASP A 1 186 ? -19.478 4.428 6.149 1.00 96.75 186 ASP A O 1
ATOM 1460 N N . ASP A 1 187 ? -20.157 3.012 4.546 1.00 95.31 187 ASP A N 1
ATOM 1461 C CA . ASP A 1 187 ? -19.045 3.233 3.598 1.00 95.31 187 ASP A CA 1
ATOM 1462 C C . ASP A 1 187 ? -18.853 4.703 3.158 1.00 95.31 187 ASP A C 1
ATOM 1464 O O . ASP A 1 187 ? -17.783 5.100 2.681 1.00 95.31 187 ASP A O 1
ATOM 1468 N N . ASP A 1 188 ? -19.878 5.533 3.346 1.00 95.38 188 ASP A N 1
ATOM 1469 C CA . ASP A 1 188 ? -19.877 6.970 3.080 1.00 95.38 188 ASP A CA 1
ATOM 1470 C C . ASP A 1 188 ? -19.531 7.837 4.309 1.00 95.38 188 ASP A C 1
ATOM 1472 O O . ASP A 1 188 ? -19.474 9.069 4.214 1.00 95.38 188 ASP A O 1
ATOM 1476 N N . GLY A 1 189 ? -19.281 7.204 5.459 1.00 95.75 189 GLY A N 1
ATOM 1477 C CA . GLY A 1 189 ? -18.937 7.839 6.727 1.00 95.75 189 GLY A CA 1
ATOM 1478 C C . GLY A 1 189 ? -20.133 8.349 7.535 1.00 95.75 189 GLY A C 1
ATOM 1479 O O . GLY A 1 189 ? -19.935 9.065 8.523 1.00 95.75 189 GLY A O 1
ATOM 1480 N N . ARG A 1 190 ? -21.374 8.020 7.155 1.00 96.88 190 ARG A N 1
ATOM 1481 C CA . ARG A 1 190 ? -22.559 8.318 7.972 1.00 96.88 190 ARG A CA 1
ATOM 1482 C C . ARG A 1 190 ? -22.656 7.358 9.146 1.00 96.88 190 ARG A C 1
ATOM 1484 O O . ARG A 1 190 ? -22.480 6.158 8.996 1.00 96.88 190 ARG A O 1
ATOM 1491 N N . LEU A 1 191 ? -22.973 7.889 10.325 1.00 97.56 191 LEU A N 1
ATOM 1492 C CA . LEU A 1 191 ? -23.217 7.062 11.503 1.00 97.56 191 LEU A CA 1
ATOM 1493 C C . LEU A 1 191 ? -24.495 6.238 11.300 1.00 97.56 191 LEU A C 1
ATOM 1495 O O . LEU A 1 191 ? -25.591 6.795 11.219 1.00 97.56 191 LEU A O 1
ATOM 1499 N N . SER A 1 192 ? -24.334 4.922 11.273 1.00 96.56 192 SER A N 1
ATOM 1500 C CA . SER A 1 192 ? -25.399 3.938 11.096 1.00 96.56 192 SER A CA 1
ATOM 1501 C C . SER A 1 192 ? -25.982 3.518 12.445 1.00 96.56 192 SER A C 1
ATOM 1503 O O . SER A 1 192 ? -27.198 3.539 12.655 1.00 96.56 192 SER A O 1
ATOM 1505 N N . LYS A 1 193 ? -25.112 3.165 13.407 1.00 96.69 193 LYS A N 1
ATOM 1506 C CA . LYS A 1 193 ? -25.506 2.692 14.746 1.00 96.69 193 LYS A CA 1
ATOM 1507 C C . LYS A 1 193 ? -24.487 3.076 15.813 1.00 96.69 193 LYS A C 1
ATOM 1509 O O . LYS A 1 193 ? -23.296 3.147 15.542 1.00 96.69 193 LYS A O 1
ATOM 1514 N N . SER A 1 194 ? -24.966 3.193 17.049 1.00 97.75 194 SER A N 1
ATOM 1515 C CA . SER A 1 194 ? -24.130 3.303 18.245 1.00 97.75 194 SER A CA 1
ATOM 1516 C C . SER A 1 194 ? -24.686 2.431 19.360 1.00 97.75 194 SER A C 1
ATOM 1518 O O . SER A 1 194 ? -25.904 2.340 19.527 1.00 97.75 194 SER A O 1
ATOM 1520 N N . PHE A 1 195 ? -23.813 1.806 20.144 1.00 97.81 195 PHE A N 1
ATOM 1521 C CA . PHE A 1 195 ? -24.222 1.025 21.312 1.00 97.81 195 PHE A CA 1
ATOM 1522 C C . PHE A 1 195 ? -23.126 0.962 22.380 1.00 97.81 195 PHE A C 1
ATOM 1524 O O . PHE A 1 195 ? -21.953 1.212 22.107 1.00 97.81 195 PHE A O 1
ATOM 1531 N N . TYR A 1 196 ? -23.524 0.610 23.604 1.00 97.81 196 TYR A N 1
ATOM 1532 C CA . TYR A 1 196 ? -22.647 0.467 24.767 1.00 97.81 196 TYR A CA 1
ATOM 1533 C C . TYR A 1 196 ? -22.588 -1.010 25.181 1.00 97.81 196 TYR A C 1
ATOM 1535 O O . TYR A 1 196 ? -23.544 -1.493 25.787 1.00 97.81 196 TYR A O 1
ATOM 1543 N N . PRO A 1 197 ? -21.511 -1.755 24.858 1.00 96.56 197 PRO A N 1
ATOM 1544 C CA . PRO A 1 197 ? -21.456 -3.201 25.096 1.00 96.56 197 PRO A CA 1
ATOM 1545 C C . PRO A 1 197 ? -21.540 -3.600 26.574 1.00 96.56 197 PRO A C 1
ATOM 1547 O O . PRO A 1 197 ? -22.043 -4.676 26.887 1.00 96.56 197 PRO A O 1
ATOM 1550 N N . TYR A 1 198 ? -21.032 -2.746 27.469 1.00 95.19 198 TYR A N 1
ATOM 1551 C CA . TYR A 1 198 ? -20.980 -3.016 28.906 1.00 95.19 198 TYR A CA 1
ATOM 1552 C C . TYR A 1 198 ? -21.953 -2.127 29.682 1.00 95.19 198 TYR A C 1
ATOM 1554 O O . TYR A 1 198 ? -22.827 -2.663 30.347 1.00 95.19 198 TYR A O 1
ATOM 1562 N N . THR A 1 199 ? -21.830 -0.800 29.565 1.00 95.25 199 THR A N 1
ATOM 1563 C CA . THR A 1 199 ? -22.767 0.258 30.004 1.00 95.25 199 THR A CA 1
ATOM 1564 C C . THR A 1 199 ? -22.213 1.615 29.542 1.00 95.25 199 THR A C 1
ATOM 1566 O O . THR A 1 199 ? -21.050 1.706 29.152 1.00 95.25 199 THR A O 1
ATOM 1569 N N . GLU A 1 200 ? -22.991 2.696 29.659 1.00 96.19 200 GLU A N 1
ATOM 1570 C CA . GLU A 1 200 ? -22.478 4.067 29.472 1.00 96.19 200 GLU A CA 1
ATOM 1571 C C . GLU A 1 200 ? -21.391 4.454 30.487 1.00 96.19 200 GLU A C 1
ATOM 1573 O O . GLU A 1 200 ? -20.498 5.233 30.169 1.00 96.19 200 GLU A O 1
ATOM 1578 N N . SER A 1 201 ? -21.463 3.897 31.700 1.00 96.12 201 SER A N 1
ATOM 1579 C CA . SER A 1 201 ? -20.538 4.174 32.805 1.00 96.12 201 SER A CA 1
ATOM 1580 C C . SER A 1 201 ? -19.215 3.412 32.731 1.00 96.12 201 SER A C 1
ATOM 1582 O O . SER A 1 201 ? -18.320 3.676 33.533 1.00 96.12 201 SER A O 1
ATOM 1584 N N . TYR A 1 202 ? -19.088 2.448 31.818 1.00 96.75 202 TYR A N 1
ATOM 1585 C CA . TYR A 1 202 ? -17.817 1.781 31.565 1.00 96.75 202 TYR A CA 1
ATOM 1586 C C . TYR A 1 202 ? -16.791 2.800 31.039 1.00 96.75 202 TYR A C 1
ATOM 1588 O O . TYR A 1 202 ? -17.167 3.795 30.432 1.00 96.75 202 TYR A O 1
ATOM 1596 N N . SER A 1 203 ? -15.499 2.598 31.295 1.00 94.38 203 SER A N 1
ATOM 1597 C CA . SER A 1 203 ? -14.470 3.565 30.875 1.00 94.38 203 SER A CA 1
ATOM 1598 C C . SER A 1 203 ? -13.082 2.948 30.684 1.00 94.38 203 SER A C 1
ATOM 1600 O O . SER A 1 203 ? -12.076 3.645 30.795 1.00 94.38 203 SER A O 1
ATOM 1602 N N . LEU A 1 204 ? -13.003 1.627 30.507 1.00 94.50 204 LEU A N 1
ATOM 1603 C CA . LEU A 1 204 ? -11.722 0.910 30.434 1.00 94.50 204 LEU A CA 1
ATOM 1604 C C . LEU A 1 204 ? -11.302 0.574 28.994 1.00 94.50 204 LEU A C 1
ATOM 1606 O O . LEU A 1 204 ? -10.290 -0.097 28.809 1.00 94.50 204 LEU A O 1
ATOM 1610 N N . GLY A 1 205 ? -12.047 1.052 27.992 1.00 93.44 205 GLY A N 1
ATOM 1611 C CA . GLY A 1 205 ? -11.757 0.801 26.583 1.00 93.44 205 GLY A CA 1
ATOM 1612 C C . GLY A 1 205 ? -12.469 -0.434 26.048 1.00 93.44 205 GLY A C 1
ATOM 1613 O O . GLY A 1 205 ? -12.512 -1.487 26.683 1.00 93.44 205 GLY A O 1
ATOM 1614 N N . VAL A 1 206 ? -13.023 -0.316 24.845 1.00 96.00 206 VAL A N 1
ATOM 1615 C CA . VAL A 1 206 ? -13.657 -1.430 24.141 1.00 96.00 206 VAL A CA 1
ATOM 1616 C C . VAL A 1 206 ? -12.714 -1.957 23.060 1.00 96.00 206 VAL A C 1
ATOM 1618 O O . VAL A 1 206 ? -12.276 -1.224 22.177 1.00 96.00 206 VAL A O 1
ATOM 1621 N N . ASN A 1 207 ? -12.426 -3.259 23.111 1.00 94.00 207 ASN A N 1
ATOM 1622 C CA . ASN A 1 207 ? -11.745 -3.974 22.033 1.00 94.00 207 ASN A CA 1
ATOM 1623 C C . ASN A 1 207 ? -12.768 -4.613 21.097 1.00 94.00 207 ASN A C 1
ATOM 1625 O O . ASN A 1 207 ? -13.809 -5.092 21.548 1.00 94.00 207 ASN A O 1
ATOM 1629 N N . ILE A 1 208 ? -12.445 -4.647 19.807 1.00 94.50 208 ILE A N 1
ATOM 1630 C CA . ILE A 1 208 ? -13.327 -5.165 18.761 1.00 94.50 208 ILE A CA 1
ATOM 1631 C C . ILE A 1 208 ? -12.646 -6.266 17.951 1.00 94.50 208 ILE A C 1
ATOM 1633 O O . ILE A 1 208 ? -11.441 -6.232 17.705 1.00 94.50 208 ILE A O 1
ATOM 1637 N N . ALA A 1 209 ? -13.452 -7.237 17.532 1.00 93.38 209 ALA A N 1
ATOM 1638 C CA . ALA A 1 209 ? -13.109 -8.255 16.553 1.00 93.38 209 ALA A CA 1
ATOM 1639 C C . ALA A 1 209 ? -14.366 -8.564 15.735 1.00 93.38 209 ALA A C 1
ATOM 1641 O O . ALA A 1 209 ? -15.466 -8.605 16.289 1.00 93.38 209 ALA A O 1
ATOM 1642 N N . VAL A 1 210 ? -14.197 -8.784 14.434 1.00 91.69 210 VAL A N 1
ATOM 1643 C CA . VAL A 1 210 ? -15.277 -9.172 13.525 1.00 91.69 210 VAL A CA 1
ATOM 1644 C C . VAL A 1 210 ? -14.906 -10.496 12.886 1.00 91.69 210 VAL A C 1
ATOM 1646 O O . VAL A 1 210 ? -13.749 -10.722 12.532 1.00 91.69 210 VAL A O 1
ATOM 1649 N N . GLY A 1 211 ? -15.881 -11.387 12.771 1.00 86.38 211 GLY A N 1
ATOM 1650 C CA . GLY A 1 211 ? -15.701 -12.672 12.123 1.00 86.38 211 GLY A CA 1
ATOM 1651 C C . GLY A 1 211 ? -17.037 -13.265 11.719 1.00 86.38 211 GLY A C 1
ATOM 1652 O O . GLY A 1 211 ? -18.057 -13.028 12.368 1.00 86.38 211 GLY A O 1
ATOM 1653 N N . ASP A 1 212 ? -17.002 -14.050 10.650 1.00 83.50 212 ASP A N 1
ATOM 1654 C CA . ASP A 1 212 ? -18.138 -14.850 10.222 1.00 83.50 212 ASP A CA 1
ATOM 1655 C C . ASP A 1 212 ? -18.339 -16.016 11.202 1.00 83.50 212 ASP A C 1
ATOM 1657 O O . ASP A 1 212 ? -17.473 -16.882 11.364 1.00 83.50 212 ASP A O 1
ATOM 1661 N N . LEU A 1 213 ? -19.473 -16.005 11.900 1.00 81.81 213 LEU A N 1
ATOM 1662 C CA . LEU A 1 213 ? -19.881 -17.067 12.821 1.00 81.81 213 LEU A CA 1
ATOM 1663 C C . LEU A 1 213 ? -20.825 -18.073 12.151 1.00 81.81 213 LEU A C 1
ATOM 1665 O O . LEU A 1 213 ? -21.132 -19.116 12.740 1.00 81.81 213 LEU A O 1
ATOM 1669 N N . GLU A 1 214 ? -21.273 -17.795 10.926 1.00 79.19 214 GLU A N 1
ATOM 1670 C CA . GLU A 1 214 ? -22.031 -18.747 10.138 1.00 79.19 214 GLU A CA 1
ATOM 1671 C C . GLU A 1 214 ? -21.064 -19.694 9.431 1.00 79.19 214 GLU A C 1
ATOM 1673 O O . GLU A 1 214 ? -20.448 -19.404 8.411 1.00 79.19 214 GLU A O 1
ATOM 1678 N N . ILE A 1 215 ? -20.950 -20.909 9.964 1.00 58.94 215 ILE A N 1
ATOM 1679 C CA . ILE A 1 215 ? -20.313 -22.003 9.232 1.00 58.94 215 ILE A CA 1
ATOM 1680 C C . ILE A 1 215 ? -21.083 -22.143 7.913 1.00 58.94 215 ILE A C 1
ATOM 1682 O O . ILE A 1 215 ? -22.298 -22.382 7.966 1.00 58.94 215 ILE A O 1
ATOM 1686 N N . PRO A 1 216 ? -20.439 -22.057 6.731 1.00 62.66 216 PRO A N 1
ATOM 1687 C CA . PRO A 1 216 ? -21.159 -22.249 5.491 1.00 62.66 216 PRO A CA 1
ATOM 1688 C C . PRO A 1 216 ? -21.794 -23.633 5.550 1.00 62.66 216 PRO A C 1
ATOM 1690 O O . PRO A 1 216 ? -21.095 -24.651 5.618 1.00 62.66 216 PRO A O 1
ATOM 1693 N N . ARG A 1 217 ? -23.134 -23.688 5.518 1.00 51.09 217 ARG A N 1
ATOM 1694 C CA . ARG A 1 217 ? -23.838 -24.926 5.185 1.00 51.09 217 ARG A CA 1
ATOM 1695 C C . ARG A 1 217 ? -23.221 -25.379 3.882 1.00 51.09 217 ARG A C 1
ATOM 1697 O O . ARG A 1 217 ? -23.384 -24.713 2.859 1.00 51.09 217 ARG A O 1
ATOM 1704 N N . ARG A 1 218 ? -22.443 -26.459 3.956 1.00 48.75 218 ARG A N 1
ATOM 1705 C CA . ARG A 1 218 ? -21.782 -27.098 2.826 1.00 48.75 218 ARG A CA 1
ATOM 1706 C C . ARG A 1 218 ? -22.760 -27.048 1.659 1.00 48.75 218 ARG A C 1
ATOM 1708 O O . ARG A 1 218 ? -23.809 -27.685 1.720 1.00 48.75 218 ARG A O 1
ATOM 1715 N N . ARG A 1 219 ? -22.463 -26.237 0.636 1.00 44.62 219 ARG A N 1
ATOM 1716 C CA . ARG A 1 219 ? -23.199 -26.281 -0.627 1.00 44.62 219 ARG A CA 1
ATOM 1717 C C . ARG A 1 219 ? -22.977 -27.688 -1.160 1.00 44.62 219 ARG A C 1
ATOM 1719 O O . ARG A 1 219 ? -21.957 -27.960 -1.792 1.00 44.62 219 ARG A O 1
ATOM 1726 N N . GLU A 1 220 ? -23.898 -28.596 -0.860 1.00 38.62 220 GLU A N 1
ATOM 1727 C CA . GLU A 1 220 ? -24.027 -29.850 -1.576 1.00 38.62 220 GLU A CA 1
ATOM 1728 C C . GLU A 1 220 ? -24.320 -29.465 -3.023 1.00 38.62 220 GLU A C 1
ATOM 1730 O O . GLU A 1 220 ? -25.445 -29.154 -3.413 1.00 38.62 220 GLU A O 1
ATOM 1735 N N . ARG A 1 221 ? -23.254 -29.389 -3.828 1.00 40.06 221 ARG A N 1
ATOM 1736 C CA . ARG A 1 221 ? -23.378 -29.367 -5.277 1.00 40.06 221 ARG A CA 1
ATOM 1737 C C . ARG A 1 221 ? -24.163 -30.612 -5.641 1.00 40.06 221 ARG A C 1
ATOM 1739 O O . ARG A 1 221 ? -23.673 -31.725 -5.466 1.00 40.06 221 ARG A O 1
ATOM 1746 N N . GLY A 1 222 ? -25.370 -30.392 -6.149 1.00 43.56 222 GLY A N 1
ATOM 1747 C CA . GLY A 1 222 ? -26.227 -31.438 -6.661 1.00 43.56 222 GLY A CA 1
ATOM 1748 C C . GLY A 1 222 ? -25.436 -32.409 -7.530 1.00 43.56 222 GLY A C 1
ATOM 1749 O O . GLY A 1 222 ? -24.895 -32.050 -8.574 1.00 43.56 222 GLY A O 1
ATOM 1750 N N . HIS A 1 223 ? -25.389 -33.659 -7.095 1.00 36.84 223 HIS A N 1
ATOM 1751 C CA . HIS A 1 223 ? -25.305 -34.780 -8.006 1.00 36.84 223 HIS A CA 1
ATOM 1752 C C . HIS A 1 223 ? -26.6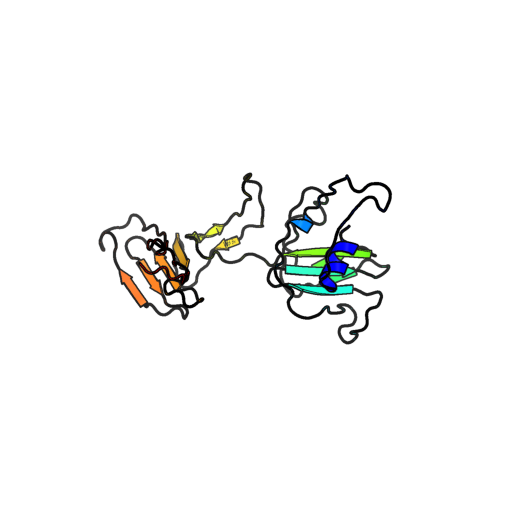98 -35.385 -8.078 1.00 36.84 223 HIS A C 1
ATOM 1754 O O . HIS A 1 223 ? -27.101 -36.202 -7.255 1.00 36.84 223 HIS A O 1
ATOM 1760 N N . ARG A 1 224 ? -27.440 -34.982 -9.114 1.00 41.50 224 ARG A N 1
ATOM 1761 C CA . ARG A 1 224 ? -28.468 -35.854 -9.673 1.00 41.50 224 ARG A CA 1
ATOM 1762 C C . ARG A 1 224 ? -27.771 -37.134 -10.133 1.00 41.50 224 ARG A C 1
ATOM 1764 O O . ARG A 1 224 ? -27.110 -37.132 -11.167 1.00 41.50 224 ARG A O 1
ATOM 1771 N N . ARG A 1 225 ? -27.991 -38.237 -9.424 1.00 31.72 225 ARG A N 1
ATOM 1772 C CA . ARG A 1 225 ? -28.139 -39.550 -10.057 1.00 31.72 225 ARG A CA 1
ATOM 1773 C C . ARG A 1 225 ? -29.290 -40.295 -9.400 1.00 31.72 225 ARG A C 1
ATOM 1775 O O . ARG A 1 225 ? -29.254 -40.604 -8.217 1.00 31.72 225 ARG A O 1
ATOM 1782 N N . LEU A 1 226 ? -30.302 -40.564 -10.222 1.00 34.56 226 LEU A N 1
ATOM 1783 C CA . LEU A 1 226 ? -31.319 -41.577 -9.990 1.00 34.56 226 LEU A CA 1
ATOM 1784 C C . LEU A 1 226 ? -30.680 -42.900 -9.545 1.00 34.56 226 LEU A C 1
ATOM 1786 O O . LEU A 1 226 ? -29.738 -43.363 -10.191 1.00 34.56 226 LEU A O 1
ATOM 1790 N N . LYS A 1 227 ? -31.317 -43.579 -8.590 1.00 28.05 227 LYS A N 1
ATOM 1791 C CA . LYS A 1 227 ? -31.596 -45.015 -8.707 1.00 28.05 227 LYS A CA 1
ATOM 1792 C C . LYS A 1 227 ? -32.991 -45.307 -8.156 1.00 28.05 227 LYS A C 1
ATOM 1794 O O . LYS A 1 227 ? -33.284 -44.996 -7.010 1.00 28.05 227 LYS A O 1
ATOM 1799 N N . TRP A 1 228 ? -33.822 -45.891 -9.014 1.00 30.72 228 TRP A N 1
ATOM 1800 C CA . TRP A 1 228 ? -35.046 -46.598 -8.654 1.00 30.72 228 TRP A CA 1
ATOM 1801 C C . TRP A 1 228 ? -34.697 -48.011 -8.178 1.00 30.72 228 TRP A C 1
ATOM 1803 O O . TRP A 1 228 ? -34.007 -48.728 -8.907 1.00 30.72 228 TRP A O 1
ATOM 1813 N N . ARG A 1 229 ? -35.198 -48.408 -7.010 1.00 36.34 229 ARG A N 1
ATOM 1814 C CA . ARG A 1 229 ? -36.092 -49.551 -6.743 1.00 36.34 229 ARG A CA 1
ATOM 1815 C C . ARG A 1 229 ? -36.275 -49.683 -5.239 1.00 36.34 229 ARG A C 1
ATOM 1817 O O . ARG A 1 229 ? -35.258 -49.549 -4.528 1.00 36.34 229 ARG A O 1
#

Secondary structure (DSSP, 8-state):
-HHHHHHHHHHT------BTTTB-------GGGG----SEEEEEEESS-TT--S--SSEEEEEETTEEEEEE-SSS-EEEEEEEEEEEPB-SSSTTTSB--EEEEEEE-TTEEEEEEEPP----SS-EETT-EEEEE-TTS-EEEEEEE---TTS-TT-EEEEE-SSSSSS-EEEEE-SS-EEEE-TTS-EEEEE-SS-TT--S---------S---------------

pLDDT: mean 88.17, std 15.19, range [28.05, 98.25]